Protein AF-A0A7S0Q2C8-F1 (afdb_monomer_lite)

Organism: NCBI:txid221442

Radius of gyration: 28.8 Å; chains: 1; bounding box: 81×56×85 Å

Foldseek 3Di:
DDPDDDPPPPDPDDPPVPPLFWDQCLVVLLVVLVVLQVVLVVLLVVLVVCLCVCVDDDPVQPPDLVSVVLNVLLNVLSVLLNVLSVVLNVLSVVSSVVSVVDDPLRTDSDSVRSCCPPPVQSVLSNVLSSLSSVLSSLLSVLSVLLVVCVVPNVVNVVSSVVSVVVSVVSQVVQQVPVPPQNGNVSSVVSNVVVVVVVLVVQPDPVRVVSVVVVVVVVVVVVVVVVVVVVSLQVQLVPPPPSDHDPVSVCVSCCCVPPVPPPVPVVVVVVVVVVVVVVVPPPVVVVVVVPPPDD

Secondary structure (DSSP, 8-state):
----------------------EE-HHHHHHHHHHHHHHHHHHHHHHHHHHTTTSS--HHHHT-HHHHHHHHHHHHHHHHHHHHHHHHHHHHHHHHHHHHH--GGGEESSHHHHHHHHSHHHHHHHHHHHHHHHHHHHHHHHHHHHHHTTTSHHHHHHHHHHHHHHHHHHHHHHHHH-TTTTSHHHHHHHHHHHHHHHHHHH-STT-HHHHHHHHHHHHHHHHHHHHHHHHHHHHH-SS-SS---HHHHHHHHHHHHH--SHHHHHHHHHHHHHHHHHS--THHHHSSSSSS--

Structure (mmCIF, N/CA/C/O backbone):
data_AF-A0A7S0Q2C8-F1
#
_entry.id   AF-A0A7S0Q2C8-F1
#
loop_
_atom_site.group_PDB
_atom_site.id
_atom_site.type_symbol
_atom_site.label_atom_id
_atom_site.label_alt_id
_atom_site.label_comp_id
_atom_site.label_asym_id
_atom_site.label_entity_id
_atom_site.label_seq_id
_atom_site.pdbx_PDB_ins_code
_atom_site.Cartn_x
_atom_site.Cartn_y
_atom_site.Cartn_z
_atom_site.occupancy
_atom_site.B_iso_or_equiv
_atom_site.auth_seq_id
_atom_site.auth_comp_id
_atom_site.auth_asym_id
_atom_site.auth_atom_id
_atom_site.pdbx_PDB_model_num
ATOM 1 N N . MET A 1 1 ? 8.766 -31.754 8.350 1.00 37.28 1 MET A N 1
ATOM 2 C CA . MET A 1 1 ? 8.300 -32.538 7.189 1.00 37.28 1 MET A CA 1
ATOM 3 C C . MET A 1 1 ? 8.542 -31.682 5.954 1.00 37.28 1 MET A C 1
ATOM 5 O O . MET A 1 1 ? 7.745 -30.809 5.644 1.00 37.28 1 MET A O 1
ATOM 9 N N . VAL A 1 2 ? 9.735 -31.809 5.371 1.00 33.72 2 VAL A N 1
ATOM 10 C CA . VAL A 1 2 ? 10.163 -31.056 4.185 1.00 33.72 2 VAL A CA 1
ATOM 11 C C . VAL A 1 2 ? 9.623 -31.822 2.987 1.00 33.72 2 VAL A C 1
ATOM 13 O O . VAL A 1 2 ? 10.071 -32.935 2.723 1.00 33.72 2 VAL A O 1
ATOM 16 N N . VAL A 1 3 ? 8.606 -31.282 2.321 1.00 40.28 3 VAL A N 1
ATOM 17 C CA . VAL A 1 3 ? 8.111 -31.855 1.067 1.00 40.28 3 VAL A CA 1
ATOM 18 C C . VAL A 1 3 ? 9.149 -31.523 0.002 1.00 40.28 3 VAL A C 1
ATOM 20 O O . VAL A 1 3 ? 9.198 -30.406 -0.507 1.00 40.28 3 VAL A O 1
ATOM 23 N N . ALA A 1 4 ? 10.037 -32.479 -0.265 1.00 36.91 4 ALA A N 1
ATOM 24 C CA . ALA A 1 4 ? 10.958 -32.422 -1.385 1.00 36.91 4 ALA A CA 1
ATOM 25 C C . ALA A 1 4 ? 10.131 -32.422 -2.678 1.00 36.91 4 ALA A C 1
ATOM 27 O O . ALA A 1 4 ? 9.490 -33.416 -3.017 1.00 36.91 4 ALA A O 1
ATOM 28 N N . LEU A 1 5 ? 10.104 -31.284 -3.370 1.00 38.06 5 LEU A N 1
ATOM 29 C CA . LEU A 1 5 ? 9.589 -31.220 -4.732 1.00 38.06 5 LEU A CA 1
ATOM 30 C C . LEU A 1 5 ? 10.507 -32.060 -5.634 1.00 38.06 5 LEU A C 1
ATOM 32 O O . LEU A 1 5 ? 11.730 -31.956 -5.509 1.00 38.06 5 LEU A O 1
ATOM 36 N N . PRO A 1 6 ? 9.948 -32.889 -6.531 1.00 48.25 6 PRO A N 1
ATOM 37 C CA . PRO A 1 6 ? 10.739 -33.705 -7.435 1.00 48.25 6 PRO A CA 1
ATOM 38 C C . PRO A 1 6 ? 11.578 -32.795 -8.332 1.00 48.25 6 PRO A C 1
ATOM 40 O O . PRO A 1 6 ? 11.058 -31.942 -9.053 1.00 48.25 6 PRO A O 1
ATOM 43 N N . THR A 1 7 ? 12.893 -32.986 -8.281 1.00 44.25 7 THR A N 1
ATOM 44 C CA . THR A 1 7 ? 13.847 -32.428 -9.235 1.00 44.25 7 THR A CA 1
ATOM 45 C C . THR A 1 7 ? 13.546 -33.022 -10.606 1.00 44.25 7 THR A C 1
ATOM 47 O O . THR A 1 7 ? 14.019 -34.104 -10.946 1.00 44.25 7 THR A O 1
ATOM 50 N N . LEU A 1 8 ? 12.720 -32.322 -11.383 1.00 42.56 8 LEU A N 1
ATOM 51 C CA . LEU A 1 8 ? 12.572 -32.539 -12.816 1.00 42.56 8 LEU A CA 1
ATOM 52 C C . LEU A 1 8 ? 13.933 -32.275 -13.467 1.00 42.56 8 LEU A C 1
ATOM 54 O O . LEU A 1 8 ? 14.287 -31.137 -13.772 1.00 42.56 8 LEU A O 1
ATOM 58 N N . SER A 1 9 ? 14.707 -33.341 -13.662 1.00 48.38 9 SER A N 1
ATOM 59 C CA . SER A 1 9 ? 15.868 -33.372 -14.546 1.00 48.38 9 SER A CA 1
ATOM 60 C C . SER A 1 9 ? 15.370 -33.266 -15.988 1.00 48.38 9 SER A C 1
ATOM 62 O O . SER A 1 9 ? 15.244 -34.260 -16.703 1.00 48.38 9 SER A O 1
ATOM 64 N N . PHE A 1 10 ? 14.996 -32.052 -16.383 1.00 50.03 10 PHE A N 1
ATOM 65 C CA . PHE A 1 10 ? 14.547 -31.738 -17.727 1.00 50.03 10 PHE A CA 1
ATOM 66 C C . PHE A 1 10 ? 15.763 -31.238 -18.534 1.00 50.03 10 PHE A C 1
ATOM 68 O O . PHE A 1 10 ? 16.181 -30.094 -18.398 1.00 50.03 10 PHE A O 1
ATOM 75 N N . TRP A 1 11 ? 16.275 -32.141 -19.378 1.00 47.56 11 TRP A N 1
ATOM 76 C CA . TRP A 1 11 ? 17.008 -31.902 -20.631 1.00 47.56 11 TRP A CA 1
ATOM 77 C C . TRP A 1 11 ? 18.517 -31.631 -20.567 1.00 47.56 11 TRP A C 1
ATOM 79 O O . TRP A 1 11 ? 18.990 -30.545 -20.245 1.00 47.56 11 TRP A O 1
ATOM 89 N N . GLY A 1 12 ? 19.271 -32.612 -21.076 1.00 53.31 12 GLY A N 1
ATOM 90 C CA . GLY A 1 12 ? 20.419 -32.310 -21.921 1.00 53.31 12 GLY A CA 1
ATOM 91 C C . GLY A 1 12 ? 19.909 -31.610 -23.180 1.00 53.31 12 GLY A C 1
ATOM 92 O O . GLY A 1 12 ? 19.271 -32.237 -24.020 1.00 53.31 12 GLY A O 1
ATOM 93 N N . ALA A 1 13 ? 20.134 -30.302 -23.265 1.00 51.75 13 ALA A N 1
ATOM 94 C CA . ALA A 1 13 ? 19.823 -29.491 -24.431 1.00 51.75 13 ALA A CA 1
ATOM 95 C C . ALA A 1 13 ? 21.131 -28.942 -25.000 1.00 51.75 13 ALA A C 1
ATOM 97 O O . ALA A 1 13 ? 21.790 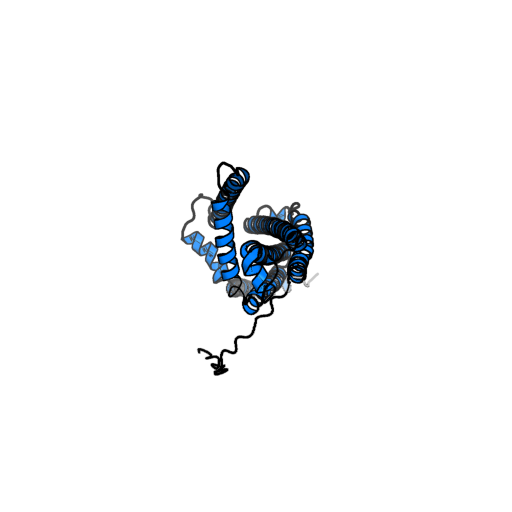-28.073 -24.425 1.00 51.75 13 ALA A O 1
ATOM 98 N N . GLU A 1 14 ? 21.494 -29.509 -26.139 1.00 49.97 14 GLU A N 1
ATOM 99 C CA . GLU A 1 14 ? 22.303 -28.895 -27.177 1.00 49.97 14 GLU A CA 1
ATOM 100 C C . GLU A 1 14 ? 21.928 -27.405 -27.291 1.00 49.97 14 GLU A C 1
ATOM 102 O O . GLU A 1 14 ? 20.773 -27.058 -27.544 1.00 49.97 14 GLU A O 1
ATOM 107 N N . ARG A 1 15 ? 22.882 -26.503 -27.021 1.00 49.44 15 ARG A N 1
ATOM 108 C CA . ARG A 1 15 ? 22.705 -25.054 -27.197 1.00 49.44 15 ARG A CA 1
ATOM 109 C C . ARG A 1 15 ? 22.665 -24.747 -28.693 1.00 49.44 15 ARG A C 1
ATOM 111 O O . ARG A 1 15 ? 23.619 -24.202 -29.240 1.00 49.44 15 ARG A O 1
ATOM 118 N N . ALA A 1 16 ? 21.568 -25.100 -29.356 1.00 55.62 16 ALA A N 1
ATOM 119 C CA . ALA A 1 16 ? 21.201 -24.445 -30.595 1.00 55.62 16 ALA A CA 1
ATOM 120 C C . ALA A 1 16 ? 21.105 -22.951 -30.269 1.00 55.62 16 ALA A C 1
ATOM 122 O O . ALA A 1 16 ? 20.390 -22.561 -29.343 1.00 55.62 16 ALA A O 1
ATOM 123 N N . ALA A 1 17 ? 21.884 -22.127 -30.966 1.00 56.31 17 ALA A N 1
ATOM 124 C CA . ALA A 1 17 ? 21.724 -20.686 -30.934 1.00 56.31 17 ALA A CA 1
ATOM 125 C C . ALA A 1 17 ? 20.330 -20.377 -31.495 1.00 56.31 17 ALA A C 1
ATOM 127 O O . ALA A 1 17 ? 20.149 -20.204 -32.694 1.00 56.31 17 ALA A O 1
ATOM 128 N N . THR A 1 18 ? 19.312 -20.415 -30.638 1.00 61.91 18 THR A N 1
ATOM 129 C CA . THR A 1 18 ? 17.992 -19.906 -30.972 1.00 61.91 18 THR A CA 1
ATOM 130 C C . THR A 1 18 ? 18.162 -18.409 -31.119 1.00 61.91 18 THR A C 1
ATOM 132 O O . THR A 1 18 ? 18.302 -17.710 -30.113 1.00 61.91 18 THR A O 1
ATOM 135 N N . ASP A 1 19 ? 18.197 -17.937 -32.362 1.00 66.81 19 ASP A N 1
ATOM 136 C CA . ASP A 1 19 ? 18.048 -16.525 -32.684 1.00 66.81 19 ASP A CA 1
ATOM 137 C C . ASP A 1 19 ? 16.776 -16.032 -31.991 1.00 66.81 19 ASP A C 1
ATOM 139 O O . ASP A 1 19 ? 15.651 -16.327 -32.401 1.00 66.81 19 ASP A O 1
ATOM 143 N N . PHE A 1 20 ? 16.949 -15.348 -30.860 1.00 81.06 20 PHE A N 1
ATOM 144 C CA . PHE A 1 20 ? 15.831 -14.789 -30.122 1.00 81.06 20 PHE A CA 1
ATOM 145 C C . PHE A 1 20 ? 15.244 -13.668 -30.975 1.00 81.06 20 PHE A C 1
ATOM 147 O O . PHE A 1 20 ? 15.805 -12.575 -31.051 1.00 81.06 20 PHE A O 1
ATOM 154 N N . VAL A 1 21 ? 14.116 -13.949 -31.630 1.00 87.75 21 VAL A N 1
ATOM 155 C CA . VAL A 1 21 ? 13.376 -12.958 -32.413 1.00 87.75 21 VAL A CA 1
ATOM 156 C C . VAL A 1 21 ? 12.922 -11.848 -31.468 1.00 87.75 21 VAL A C 1
ATOM 158 O O . VAL A 1 21 ? 12.058 -12.047 -30.611 1.00 87.75 21 VAL A O 1
ATOM 161 N N . LEU A 1 22 ? 13.545 -10.679 -31.598 1.00 93.38 22 LEU A N 1
ATOM 162 C CA . LEU A 1 22 ? 13.194 -9.501 -30.819 1.00 93.38 22 LEU A CA 1
ATOM 163 C C . LEU A 1 22 ? 11.924 -8.877 -31.402 1.00 93.38 22 LEU A C 1
ATOM 165 O O . LEU A 1 22 ? 11.938 -8.354 -32.516 1.00 93.38 22 LEU A O 1
ATOM 169 N N . ASN A 1 23 ? 10.843 -8.903 -30.626 1.00 95.19 23 ASN A N 1
ATOM 170 C CA . ASN A 1 23 ? 9.561 -8.312 -30.999 1.00 95.19 23 ASN A CA 1
ATOM 171 C C . ASN A 1 23 ? 9.366 -6.965 -30.296 1.00 95.19 23 ASN A C 1
ATOM 173 O O . ASN A 1 23 ? 9.898 -6.742 -29.205 1.00 95.19 23 ASN A O 1
ATOM 177 N N . ASP A 1 24 ? 8.594 -6.071 -30.913 1.00 94.94 24 ASP A N 1
ATOM 178 C CA . ASP A 1 24 ? 8.161 -4.826 -30.278 1.00 94.94 24 ASP A CA 1
ATOM 179 C C . ASP A 1 24 ? 7.021 -5.114 -29.289 1.00 94.94 24 ASP A C 1
ATOM 181 O O . ASP A 1 24 ? 5.958 -5.610 -29.666 1.00 94.94 24 ASP A O 1
ATOM 185 N N . PHE A 1 25 ? 7.257 -4.813 -28.010 1.00 96.38 25 PHE A N 1
ATOM 186 C CA . PHE A 1 25 ? 6.288 -5.006 -26.928 1.00 96.38 25 PHE A CA 1
ATOM 187 C C . PHE A 1 25 ? 5.724 -3.687 -26.373 1.00 96.38 25 PHE A C 1
ATOM 189 O O . PHE A 1 25 ? 5.087 -3.700 -25.316 1.00 96.38 25 PHE A O 1
ATOM 196 N N . SER A 1 26 ? 5.913 -2.559 -27.067 1.00 96.06 26 SER A N 1
ATOM 197 C CA . SER A 1 26 ? 5.417 -1.235 -26.651 1.00 96.06 26 SER A CA 1
ATOM 198 C C . SER A 1 26 ? 3.906 -1.222 -26.384 1.00 96.06 26 SER A C 1
ATOM 200 O O . SER A 1 26 ? 3.467 -0.796 -25.314 1.00 96.06 26 SER A O 1
ATOM 202 N N . VAL A 1 27 ? 3.108 -1.787 -27.297 1.00 96.62 27 VAL A N 1
ATOM 203 C CA . VAL A 1 27 ? 1.639 -1.873 -27.181 1.00 96.62 27 VAL A CA 1
ATOM 204 C C . VAL A 1 27 ? 1.211 -2.740 -25.993 1.00 96.62 27 VAL A C 1
ATOM 206 O O . VAL A 1 27 ? 0.307 -2.373 -25.236 1.00 96.62 27 VAL A O 1
ATOM 209 N N . ALA A 1 28 ? 1.876 -3.880 -25.789 1.00 97.06 28 ALA A N 1
ATOM 210 C CA . ALA A 1 28 ? 1.593 -4.769 -24.663 1.00 97.06 28 ALA A CA 1
ATOM 211 C C . ALA A 1 28 ? 1.937 -4.093 -23.324 1.00 97.06 28 ALA A C 1
ATOM 213 O O . ALA A 1 28 ? 1.138 -4.131 -22.388 1.00 97.06 28 ALA A O 1
ATOM 214 N N . GLY A 1 29 ? 3.080 -3.401 -23.256 1.00 97.00 29 GLY A N 1
ATOM 215 C CA . GLY A 1 29 ? 3.478 -2.608 -22.093 1.00 97.00 29 GLY A CA 1
ATOM 216 C C . GLY A 1 29 ? 2.483 -1.486 -21.788 1.00 97.00 29 GLY A C 1
ATOM 217 O O . GLY A 1 29 ? 2.053 -1.338 -20.645 1.00 97.00 29 GLY A O 1
ATOM 218 N N . ALA A 1 30 ? 2.039 -0.744 -22.806 1.00 97.12 30 ALA A N 1
ATOM 219 C CA . ALA A 1 30 ? 1.043 0.314 -22.639 1.00 97.12 30 ALA A CA 1
ATOM 220 C C . ALA A 1 30 ? -0.291 -0.252 -22.125 1.00 97.12 30 ALA A C 1
ATOM 222 O O . ALA A 1 30 ? -0.918 0.320 -21.231 1.00 97.12 30 ALA A O 1
ATOM 223 N N . THR A 1 31 ? -0.694 -1.419 -22.634 1.00 97.81 31 THR A N 1
ATOM 224 C CA . THR A 1 31 ? -1.881 -2.146 -22.160 1.00 97.81 31 THR A CA 1
ATOM 225 C C . THR A 1 31 ? -1.747 -2.542 -20.688 1.00 97.81 31 THR A C 1
ATOM 227 O O . THR A 1 31 ? -2.683 -2.336 -19.917 1.00 97.81 31 THR A O 1
ATOM 230 N N . PHE A 1 32 ? -0.580 -3.040 -20.263 1.00 97.44 32 PHE A N 1
ATOM 231 C CA . PHE A 1 32 ? -0.312 -3.360 -18.859 1.00 97.44 32 PHE A CA 1
ATOM 232 C C . PHE A 1 32 ? -0.518 -2.143 -17.940 1.00 97.44 32 PHE A C 1
ATOM 234 O O . PHE A 1 32 ? -1.262 -2.236 -16.963 1.00 97.44 32 PHE A O 1
ATOM 241 N N . PHE A 1 33 ? 0.073 -0.990 -18.267 1.00 97.88 33 PHE A N 1
ATOM 242 C CA . PHE A 1 33 ? -0.080 0.222 -17.453 1.00 97.88 33 PHE A CA 1
ATOM 243 C C . PHE A 1 33 ? -1.517 0.759 -17.460 1.00 97.88 33 PHE A C 1
ATOM 245 O O . PHE A 1 33 ? -2.018 1.179 -16.416 1.00 97.88 33 PHE A O 1
ATOM 252 N N . ASN A 1 34 ? -2.223 0.682 -18.592 1.00 97.38 34 ASN A N 1
ATOM 253 C CA . ASN A 1 34 ? -3.637 1.058 -18.672 1.00 97.38 34 ASN A CA 1
ATOM 254 C C . ASN A 1 34 ? -4.532 0.180 -17.787 1.00 97.38 34 ASN A C 1
ATOM 256 O O . ASN A 1 34 ? -5.416 0.706 -17.107 1.00 97.38 34 ASN A O 1
ATOM 260 N N . ASN A 1 35 ? -4.264 -1.128 -17.739 1.00 97.88 35 ASN A N 1
ATOM 261 C CA . ASN A 1 35 ? -5.007 -2.072 -16.903 1.00 97.88 35 ASN A CA 1
ATOM 262 C C . ASN A 1 35 ? -4.821 -1.818 -15.400 1.00 97.88 35 ASN A C 1
ATOM 264 O O . ASN A 1 35 ? -5.691 -2.186 -14.618 1.00 97.88 35 ASN A O 1
ATOM 268 N N . MET A 1 36 ? -3.727 -1.168 -14.996 1.00 97.50 36 MET A N 1
ATOM 269 C CA . MET A 1 36 ? -3.490 -0.753 -13.607 1.00 97.50 36 MET A CA 1
ATOM 270 C C . MET A 1 36 ? -4.085 0.630 -13.317 1.00 97.50 36 MET A C 1
ATOM 272 O O . MET A 1 36 ? -4.675 0.858 -12.265 1.00 97.50 36 MET A O 1
ATOM 276 N N . ARG A 1 37 ? -3.982 1.553 -14.279 1.00 97.81 37 ARG A N 1
ATOM 277 C CA . ARG A 1 37 ? -4.413 2.948 -14.137 1.00 97.81 37 ARG A CA 1
ATOM 278 C C . ARG A 1 37 ? -5.9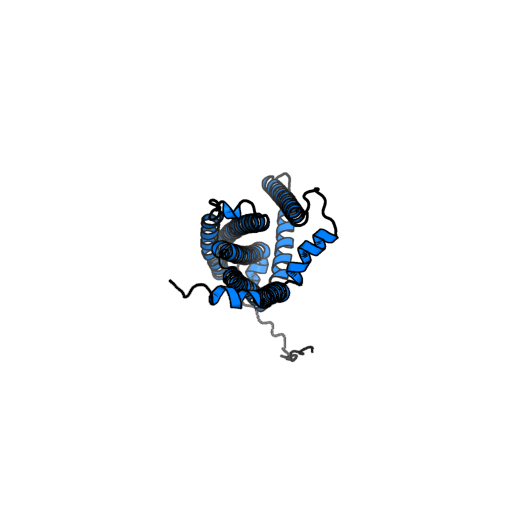14 3.100 -13.882 1.00 97.81 37 ARG A C 1
ATOM 280 O O . ARG A 1 37 ? -6.311 3.883 -13.024 1.00 97.81 37 ARG A O 1
ATOM 287 N N . THR A 1 38 ? -6.754 2.386 -14.630 1.00 97.56 38 THR A N 1
ATOM 288 C CA . THR A 1 38 ? -8.217 2.502 -14.510 1.00 97.56 38 THR A CA 1
ATOM 289 C C . THR A 1 38 ? -8.742 2.066 -13.135 1.00 97.56 38 THR A C 1
ATOM 291 O O . THR A 1 38 ? -9.439 2.861 -12.501 1.00 97.56 38 THR A O 1
ATOM 294 N N . PRO A 1 39 ? -8.424 0.860 -12.619 1.00 98.50 39 PRO A N 1
ATOM 295 C CA . PRO A 1 39 ? -8.866 0.472 -11.281 1.00 98.50 39 PRO A CA 1
ATOM 296 C C . PRO A 1 39 ? -8.239 1.338 -10.180 1.00 98.50 39 PRO A C 1
ATOM 298 O O . PRO A 1 39 ? -8.936 1.652 -9.217 1.00 98.50 39 PRO A O 1
ATOM 301 N N . ALA A 1 40 ? -6.992 1.798 -10.343 1.00 98.56 40 ALA A N 1
ATOM 302 C CA . ALA A 1 40 ? -6.372 2.756 -9.424 1.00 98.56 40 ALA A CA 1
ATOM 303 C C . ALA A 1 40 ? -7.193 4.052 -9.304 1.00 98.56 40 ALA A C 1
ATOM 305 O O . ALA A 1 40 ? -7.468 4.525 -8.203 1.00 98.56 40 ALA A O 1
ATOM 306 N N . ALA A 1 41 ? -7.672 4.598 -10.428 1.00 98.62 41 ALA A N 1
ATOM 307 C CA . ALA A 1 41 ? -8.511 5.799 -10.437 1.00 98.62 41 ALA A CA 1
ATOM 308 C C . ALA A 1 41 ? -9.846 5.598 -9.708 1.00 98.62 41 ALA A C 1
ATOM 310 O O . ALA A 1 41 ? -10.263 6.461 -8.930 1.00 98.62 41 ALA A O 1
ATOM 311 N N . LEU A 1 42 ? -10.497 4.449 -9.914 1.00 98.50 42 LEU A N 1
ATOM 312 C CA . LEU A 1 42 ? -11.732 4.101 -9.205 1.00 98.50 42 LEU A CA 1
ATOM 313 C C . LEU A 1 42 ? -11.493 3.976 -7.696 1.00 98.50 42 LEU A C 1
ATOM 315 O O . LEU A 1 42 ? -12.290 4.477 -6.899 1.00 98.50 42 LEU A O 1
ATOM 319 N N . LEU A 1 43 ? -10.381 3.351 -7.307 1.00 98.38 43 LEU A N 1
ATOM 320 C CA . LEU A 1 43 ? -10.019 3.167 -5.908 1.00 98.38 43 LEU A CA 1
ATOM 321 C C . LEU A 1 43 ? -9.657 4.496 -5.230 1.00 98.38 43 LEU A C 1
ATOM 323 O O . LEU A 1 43 ? -10.137 4.764 -4.130 1.00 98.38 43 LEU A O 1
ATOM 327 N N . ALA A 1 44 ? -8.898 5.368 -5.901 1.00 98.56 44 ALA A N 1
ATOM 328 C CA . ALA A 1 44 ? -8.584 6.713 -5.418 1.00 98.56 44 ALA A CA 1
ATOM 329 C C . ALA A 1 44 ? -9.858 7.543 -5.180 1.00 98.56 44 ALA A C 1
ATOM 331 O O . ALA A 1 44 ? -10.005 8.180 -4.133 1.00 98.56 44 ALA A O 1
ATOM 332 N N . ALA A 1 45 ? -10.805 7.499 -6.125 1.00 98.38 45 ALA A N 1
ATOM 333 C CA . ALA A 1 45 ? -12.085 8.196 -6.016 1.00 98.38 45 ALA A CA 1
ATOM 334 C C . ALA A 1 45 ? -12.946 7.659 -4.857 1.00 98.38 45 ALA A C 1
ATOM 336 O O . ALA A 1 45 ? -13.557 8.437 -4.118 1.00 98.38 45 ALA A O 1
ATOM 337 N N . ALA A 1 46 ? -12.973 6.338 -4.659 1.00 98.25 46 ALA A N 1
ATOM 338 C CA . ALA A 1 46 ? -13.658 5.727 -3.524 1.00 98.25 46 ALA A CA 1
ATOM 339 C C . ALA A 1 46 ? -13.008 6.127 -2.189 1.00 98.25 46 ALA A C 1
ATOM 341 O O . ALA A 1 46 ? -13.709 6.534 -1.261 1.00 98.25 46 ALA A O 1
ATOM 342 N N . ALA A 1 47 ? -11.676 6.084 -2.110 1.00 98.06 47 ALA A N 1
ATOM 343 C CA . ALA A 1 47 ? -10.923 6.409 -0.905 1.00 98.06 47 ALA A CA 1
ATOM 344 C C . ALA A 1 47 ? -11.137 7.861 -0.455 1.00 98.06 47 ALA A C 1
ATOM 346 O O . ALA A 1 47 ? -11.411 8.096 0.720 1.00 98.06 47 ALA A O 1
ATOM 347 N N . VAL A 1 48 ? -11.085 8.838 -1.373 1.00 97.06 48 VAL A N 1
ATOM 348 C CA . VAL A 1 48 ? -11.295 10.254 -1.013 1.00 97.06 48 VAL A CA 1
ATOM 349 C C . VAL A 1 48 ? -12.735 10.533 -0.575 1.00 97.06 48 VAL A C 1
ATOM 351 O O . VAL A 1 48 ? -12.951 11.270 0.389 1.00 97.06 48 VAL A O 1
ATOM 354 N N . LYS A 1 49 ? -13.724 9.896 -1.220 1.00 96.69 49 LYS A N 1
ATOM 355 C CA . LYS A 1 49 ? -15.138 9.993 -0.828 1.00 96.69 49 LYS A CA 1
ATOM 356 C C . LYS A 1 49 ? -15.356 9.455 0.586 1.00 96.69 49 LYS A C 1
ATOM 358 O O . LYS A 1 49 ? -16.086 10.054 1.375 1.00 96.69 49 LYS A O 1
ATOM 363 N N . ASP A 1 50 ? -14.724 8.331 0.904 1.00 96.25 50 ASP A N 1
ATOM 364 C CA . ASP A 1 50 ? -14.920 7.635 2.170 1.00 96.25 50 ASP A CA 1
ATOM 365 C C . ASP A 1 50 ? -14.011 8.139 3.304 1.00 96.25 50 ASP A C 1
ATOM 367 O O . ASP A 1 50 ? -14.341 7.927 4.476 1.00 96.25 50 ASP A O 1
ATOM 371 N N . ALA A 1 51 ? -12.917 8.850 3.008 1.00 94.94 51 ALA A N 1
ATOM 372 C CA . ALA A 1 51 ? -11.963 9.352 4.002 1.00 94.94 51 ALA A CA 1
ATOM 373 C C . ALA A 1 51 ? -12.640 10.149 5.132 1.00 94.94 51 ALA A C 1
ATOM 375 O O . ALA A 1 51 ? -12.270 10.025 6.300 1.00 94.94 51 ALA A O 1
ATOM 376 N N . PHE A 1 52 ? -13.691 10.907 4.806 1.00 90.38 52 PHE A N 1
ATOM 377 C CA . PHE A 1 52 ? -14.406 11.766 5.755 1.00 90.38 52 PHE A CA 1
ATOM 378 C C . PHE A 1 52 ? -15.748 11.198 6.235 1.00 90.38 52 PHE A C 1
ATOM 380 O O . PHE A 1 52 ? -16.495 11.891 6.933 1.00 90.38 52 PHE A O 1
ATOM 387 N N . ALA A 1 53 ? -16.041 9.925 5.943 1.00 89.38 53 ALA A N 1
ATOM 388 C CA . ALA A 1 53 ? -17.280 9.266 6.364 1.00 89.38 53 ALA A CA 1
ATOM 389 C C . ALA A 1 53 ? -17.456 9.227 7.898 1.00 89.38 53 ALA A C 1
ATOM 391 O O . ALA A 1 53 ? -18.577 9.154 8.393 1.00 89.38 53 ALA A O 1
ATOM 392 N N . PHE A 1 54 ? -16.360 9.321 8.661 1.00 84.81 54 PHE A N 1
ATOM 393 C CA . PHE A 1 54 ? -16.364 9.375 10.129 1.00 84.81 54 PHE A CA 1
ATOM 394 C C . PHE A 1 54 ? -16.190 10.783 10.706 1.00 84.81 54 PHE A C 1
ATOM 396 O O . PHE A 1 54 ? -15.707 10.941 11.828 1.00 84.81 54 PHE A O 1
ATOM 403 N N . SER A 1 55 ? -16.554 11.825 9.960 1.00 83.31 55 SER A N 1
ATOM 404 C CA . SER A 1 55 ? -16.591 13.199 10.479 1.00 83.31 55 SER A CA 1
ATOM 405 C C . SER A 1 55 ? -17.658 13.369 11.572 1.00 83.31 55 SER A C 1
ATOM 407 O O . SER A 1 55 ? -17.366 13.960 12.613 1.00 83.31 55 SER A O 1
ATOM 409 N N . MET A 1 56 ? -18.837 12.763 11.398 1.00 76.69 56 MET A N 1
ATOM 410 C CA . MET A 1 56 ? -19.940 12.793 12.365 1.00 76.69 56 MET A CA 1
ATOM 411 C C . MET A 1 56 ? -19.875 11.596 13.321 1.00 76.69 56 MET A C 1
ATOM 413 O O . MET A 1 56 ? -20.426 10.526 13.065 1.00 76.69 56 MET A O 1
ATOM 417 N N . VAL A 1 57 ? -19.154 11.765 14.430 1.00 76.31 57 VAL A N 1
ATOM 418 C CA . VAL A 1 57 ? -19.053 10.746 15.483 1.00 76.31 57 VAL A CA 1
ATOM 419 C C . VAL A 1 57 ? -20.184 10.939 16.482 1.00 76.31 57 VAL A C 1
ATOM 421 O O . VAL A 1 57 ? -20.334 12.018 17.048 1.00 76.31 57 VAL A O 1
ATOM 424 N N . ALA A 1 58 ? -20.946 9.876 16.730 1.00 83.19 58 ALA A N 1
ATOM 425 C CA . ALA A 1 58 ? -21.954 9.871 17.780 1.00 83.19 58 ALA A CA 1
ATOM 426 C C . ALA A 1 58 ? -21.307 10.082 19.167 1.00 83.19 58 ALA A C 1
ATOM 428 O O . ALA A 1 58 ? -20.208 9.586 19.444 1.00 83.19 58 ALA A O 1
ATOM 429 N N . GLU A 1 59 ? -21.973 10.849 20.033 1.00 82.88 59 GLU A N 1
ATOM 430 C CA . GLU A 1 59 ? -21.419 11.295 21.321 1.00 82.88 59 GLU A CA 1
ATOM 431 C C . GLU A 1 59 ? -20.999 10.129 22.232 1.00 82.88 59 GLU A C 1
ATOM 433 O O . GLU A 1 59 ? -19.993 10.226 22.937 1.00 82.88 59 GLU A O 1
ATOM 438 N N . ASP A 1 60 ? -21.679 8.981 22.119 1.00 81.31 60 ASP A N 1
ATOM 439 C CA . ASP A 1 60 ? -21.411 7.738 22.858 1.00 81.31 60 ASP A CA 1
ATOM 440 C C . ASP A 1 60 ? -20.004 7.158 22.617 1.00 81.31 60 ASP A C 1
ATOM 442 O O . ASP A 1 60 ? -19.482 6.380 23.427 1.00 81.31 60 ASP A O 1
ATOM 446 N N . VAL A 1 61 ? -19.373 7.527 21.500 1.00 81.12 61 VAL A N 1
ATOM 447 C CA . VAL A 1 61 ? -18.063 7.016 21.076 1.00 81.12 61 VAL A CA 1
ATOM 448 C C . VAL A 1 61 ? -16.933 8.010 21.356 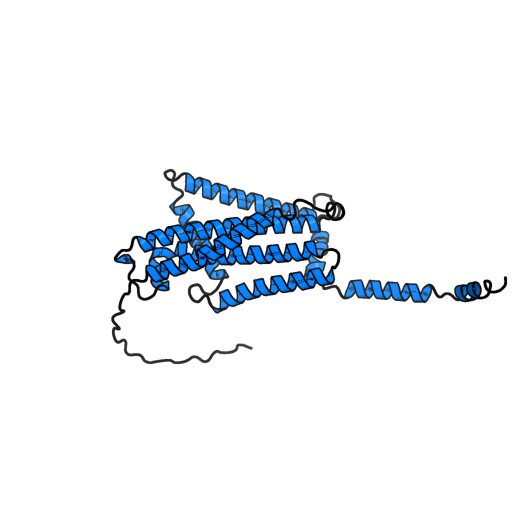1.00 81.12 61 VAL A C 1
ATOM 450 O O . VAL A 1 61 ? -15.772 7.608 21.470 1.00 81.12 61 VAL A O 1
ATOM 453 N N . ARG A 1 62 ? -17.248 9.300 21.529 1.00 82.00 62 ARG A N 1
ATOM 454 C CA . ARG A 1 62 ? -16.261 10.393 21.584 1.00 82.00 62 ARG A CA 1
ATOM 455 C C . ARG A 1 62 ? -15.251 10.249 22.733 1.00 82.00 62 ARG A C 1
ATOM 457 O O . ARG A 1 62 ? -14.089 10.627 22.576 1.00 82.00 62 ARG A O 1
ATOM 464 N N . GLY A 1 63 ? -15.671 9.665 23.858 1.00 80.75 63 GLY A N 1
ATOM 465 C CA . GLY A 1 63 ? -14.834 9.493 25.053 1.00 80.75 63 GLY A CA 1
ATOM 466 C C . GLY A 1 63 ? -13.928 8.256 25.055 1.00 80.75 63 GLY A C 1
ATOM 467 O O . GLY A 1 63 ? -12.969 8.195 25.820 1.00 80.75 63 GLY A O 1
ATOM 468 N N . LYS A 1 64 ? -14.183 7.256 24.205 1.00 85.25 64 LYS A N 1
ATOM 469 C CA . LYS A 1 64 ? -13.513 5.951 24.308 1.00 85.25 64 LYS A CA 1
ATOM 470 C C . LYS A 1 64 ? -12.224 5.913 23.475 1.00 85.25 64 LYS A C 1
ATOM 472 O O . LYS A 1 64 ? -12.268 6.016 22.250 1.00 85.25 64 LYS A O 1
ATOM 477 N N . ARG A 1 65 ? -11.077 5.700 24.134 1.00 82.06 65 ARG A N 1
ATOM 478 C CA . ARG A 1 65 ? -9.729 5.734 23.522 1.00 82.06 65 ARG A CA 1
ATOM 479 C C . ARG A 1 65 ? -9.581 4.826 22.296 1.00 82.06 65 ARG A C 1
ATOM 481 O O . ARG A 1 65 ? -9.225 5.313 21.228 1.00 82.06 65 ARG A O 1
ATOM 488 N N . GLY A 1 66 ? -9.970 3.552 22.399 1.00 81.31 66 GLY A N 1
ATOM 489 C CA . GLY A 1 66 ? -9.843 2.594 21.288 1.00 81.31 66 GLY A CA 1
ATOM 490 C C . GLY A 1 66 ? -10.596 3.001 20.014 1.00 81.31 66 GLY A C 1
ATOM 491 O O . GLY A 1 66 ? -10.164 2.699 18.905 1.00 81.31 66 GLY A O 1
ATOM 492 N N . TRP A 1 67 ? -11.683 3.764 20.144 1.00 86.69 67 TRP A N 1
ATOM 493 C CA . TRP A 1 67 ? -12.423 4.264 18.988 1.00 86.69 67 TRP A CA 1
ATOM 494 C C . TRP A 1 67 ? -11.752 5.458 18.311 1.00 86.69 67 TRP A C 1
ATOM 496 O O . TRP A 1 67 ? -11.875 5.608 17.096 1.00 86.69 67 TRP A O 1
ATOM 506 N N . LYS A 1 68 ? -11.007 6.277 19.066 1.00 86.69 68 LYS A N 1
ATOM 507 C CA . LYS A 1 68 ? -10.168 7.336 18.490 1.00 86.69 68 LYS A CA 1
ATOM 508 C C . LYS A 1 68 ? -9.073 6.725 17.619 1.00 86.69 68 LYS A C 1
ATOM 510 O O . LYS A 1 68 ? -8.901 7.157 16.486 1.00 86.69 68 LYS A O 1
ATOM 515 N N . VAL A 1 69 ? -8.407 5.679 18.113 1.00 87.00 69 VAL A N 1
ATOM 516 C CA . VAL A 1 69 ? -7.379 4.941 17.359 1.00 87.00 69 VAL A CA 1
ATOM 517 C C . VAL A 1 69 ? -7.938 4.389 16.063 1.00 87.00 69 VAL A C 1
ATOM 519 O O . VAL A 1 69 ? -7.379 4.629 14.999 1.00 87.00 69 VAL A O 1
ATOM 522 N N . LEU A 1 70 ? -9.070 3.691 16.148 1.00 90.06 70 LEU A N 1
ATOM 523 C CA . LEU A 1 70 ? -9.703 3.087 14.985 1.00 90.06 70 LEU A CA 1
ATOM 524 C C . LEU A 1 70 ? -10.101 4.144 13.945 1.00 90.06 70 LEU A C 1
ATOM 526 O O . LEU A 1 70 ? -9.896 3.934 12.753 1.00 90.06 70 LEU A O 1
ATOM 530 N N . ARG A 1 71 ? -10.613 5.299 14.390 1.00 90.56 71 ARG A N 1
ATOM 531 C CA . ARG A 1 71 ? -10.944 6.428 13.511 1.00 90.56 71 ARG A CA 1
ATOM 532 C C . ARG A 1 71 ? -9.705 6.994 12.820 1.00 90.56 71 ARG A C 1
ATOM 534 O O . ARG A 1 71 ? -9.732 7.173 11.608 1.00 90.56 71 ARG A O 1
ATOM 541 N N . TYR A 1 72 ? -8.639 7.283 13.565 1.00 90.44 72 TYR A N 1
ATOM 542 C CA . TYR A 1 72 ? -7.420 7.841 12.976 1.00 90.44 72 TYR A CA 1
ATOM 543 C C . TYR A 1 72 ? -6.720 6.841 12.056 1.00 90.44 72 TYR A C 1
ATOM 545 O O . TYR A 1 72 ? -6.310 7.224 10.967 1.00 90.44 72 TYR A O 1
ATOM 553 N N . GLY A 1 73 ? -6.668 5.562 12.436 1.00 92.12 73 GLY A N 1
ATOM 554 C CA . GLY A 1 73 ? -6.148 4.492 11.586 1.00 92.12 73 GLY A CA 1
ATOM 555 C C . GLY A 1 73 ? -6.939 4.350 10.286 1.00 92.12 73 GLY A C 1
ATOM 556 O O . GLY A 1 73 ? -6.344 4.256 9.219 1.00 92.12 73 GLY A O 1
ATOM 557 N N . TYR A 1 74 ? -8.271 4.425 10.350 1.00 95.25 74 TYR A N 1
ATOM 558 C CA . TYR A 1 74 ? -9.126 4.441 9.162 1.00 95.25 74 TYR A CA 1
ATOM 559 C C . TYR A 1 74 ? -8.811 5.615 8.226 1.00 95.25 74 TYR A C 1
ATOM 561 O O . TYR A 1 74 ? -8.580 5.404 7.038 1.00 95.25 74 TYR A O 1
ATOM 569 N N . VAL A 1 75 ? -8.788 6.845 8.757 1.00 94.62 75 VAL A N 1
ATOM 570 C CA . VAL A 1 75 ? -8.528 8.054 7.955 1.00 94.62 75 VAL A CA 1
ATOM 571 C C . VAL A 1 75 ? -7.131 7.993 7.339 1.00 94.62 75 VAL A C 1
ATOM 573 O O . VAL A 1 75 ? -6.978 8.275 6.154 1.00 94.62 75 VAL A O 1
ATOM 576 N N . LEU A 1 76 ? -6.131 7.570 8.117 1.00 94.00 76 LEU A N 1
ATOM 577 C CA . LEU A 1 76 ? -4.763 7.392 7.642 1.00 94.00 76 LEU A CA 1
ATOM 578 C C . LEU A 1 76 ? -4.705 6.393 6.481 1.00 94.00 76 LEU A C 1
ATOM 580 O O . LEU A 1 76 ? -4.156 6.725 5.438 1.00 94.00 76 LEU A O 1
ATOM 584 N N . LEU A 1 77 ? -5.309 5.209 6.624 1.00 96.12 77 LEU A N 1
ATOM 585 C CA . LEU A 1 77 ? -5.323 4.196 5.564 1.00 96.12 77 LEU A CA 1
ATOM 586 C C . LEU A 1 77 ? -6.047 4.683 4.299 1.00 96.12 77 LEU A C 1
ATOM 588 O O . LEU A 1 77 ? -5.582 4.403 3.194 1.00 96.12 77 LEU A O 1
ATOM 592 N N . MET A 1 78 ? -7.137 5.448 4.435 1.00 97.69 78 MET A N 1
ATOM 593 C CA . MET A 1 78 ? -7.837 6.049 3.290 1.00 97.69 78 MET A CA 1
ATOM 594 C C . MET A 1 78 ? -6.983 7.104 2.574 1.00 97.69 78 MET A C 1
ATOM 596 O O . MET A 1 78 ? -6.900 7.092 1.347 1.00 97.69 78 MET A O 1
ATOM 600 N N . ILE A 1 79 ? -6.295 7.978 3.317 1.00 96.44 79 ILE A N 1
ATOM 601 C CA . ILE A 1 79 ? -5.376 8.970 2.734 1.00 96.44 79 ILE A CA 1
ATOM 602 C C . ILE A 1 79 ? -4.181 8.271 2.072 1.00 96.44 79 ILE A C 1
ATOM 604 O O . ILE A 1 79 ? -3.821 8.614 0.949 1.00 96.44 79 ILE A O 1
ATOM 608 N N . CYS A 1 80 ? -3.596 7.258 2.719 1.00 96.62 80 CYS A N 1
ATOM 609 C CA . CYS A 1 80 ? -2.518 6.457 2.140 1.00 96.62 80 CYS A CA 1
ATOM 610 C C . CYS A 1 80 ? -2.957 5.777 0.840 1.00 96.62 80 CYS A C 1
ATOM 612 O O . CYS A 1 80 ? -2.224 5.841 -0.142 1.00 96.62 80 CYS A O 1
ATOM 614 N N . THR A 1 81 ? -4.157 5.186 0.816 1.00 98.12 81 THR A N 1
ATOM 615 C CA . THR A 1 81 ? -4.751 4.613 -0.402 1.00 98.12 81 THR A CA 1
ATOM 616 C C . THR A 1 81 ? -4.804 5.664 -1.504 1.00 98.12 81 THR A C 1
ATOM 618 O O . THR A 1 81 ? -4.249 5.455 -2.576 1.00 98.12 81 THR A O 1
ATOM 621 N N . PHE A 1 82 ? -5.406 6.826 -1.232 1.00 98.31 82 PHE A N 1
ATOM 622 C CA . PHE A 1 82 ? -5.512 7.903 -2.214 1.00 98.31 82 PHE A CA 1
ATOM 623 C C . PHE A 1 82 ? -4.141 8.324 -2.769 1.00 98.31 82 PHE A C 1
ATOM 625 O O . PHE A 1 82 ? -3.964 8.383 -3.983 1.00 98.31 82 PHE A O 1
ATOM 632 N N . CYS A 1 83 ? -3.149 8.557 -1.904 1.00 97.81 83 CYS A N 1
ATOM 633 C CA . CYS A 1 83 ? -1.810 8.973 -2.326 1.00 97.81 83 CYS A CA 1
ATOM 634 C C . CYS A 1 83 ? -1.090 7.910 -3.176 1.00 97.81 83 CYS A C 1
ATOM 636 O O . CYS A 1 83 ? -0.442 8.253 -4.171 1.00 97.81 83 CYS A O 1
ATOM 638 N N . LEU A 1 84 ? -1.194 6.632 -2.797 1.00 98.06 84 LEU A N 1
ATOM 639 C CA . LEU A 1 84 ? -0.585 5.522 -3.534 1.00 98.06 84 LEU A CA 1
ATOM 640 C C . LEU A 1 84 ? -1.233 5.349 -4.910 1.00 98.06 84 LEU A C 1
ATOM 642 O O . LEU A 1 84 ? -0.520 5.241 -5.907 1.00 98.06 84 LEU A O 1
ATOM 646 N N . GLU A 1 85 ? -2.562 5.406 -4.987 1.00 98.56 85 GLU A N 1
ATOM 647 C CA . GLU A 1 85 ? -3.280 5.236 -6.251 1.00 98.56 85 GLU A CA 1
ATOM 648 C C . GLU A 1 85 ? -3.098 6.428 -7.200 1.00 98.56 85 GLU A C 1
ATOM 650 O O . GLU A 1 85 ? -2.900 6.234 -8.397 1.00 98.56 85 GLU A O 1
ATOM 655 N N . ILE A 1 86 ? -3.061 7.666 -6.691 1.00 98.50 86 ILE A N 1
ATOM 656 C CA . ILE A 1 86 ? -2.725 8.844 -7.512 1.00 98.50 86 ILE A CA 1
ATOM 657 C C . ILE A 1 86 ? -1.302 8.739 -8.070 1.00 98.50 86 ILE A C 1
ATOM 659 O O . ILE A 1 86 ? -1.080 9.027 -9.249 1.00 98.50 86 ILE A O 1
ATOM 663 N N . SER A 1 87 ? -0.347 8.277 -7.258 1.00 98.06 87 SER A N 1
ATOM 664 C CA . SER A 1 87 ? 1.028 8.041 -7.715 1.00 98.06 87 SER A CA 1
ATOM 665 C C . SER A 1 87 ? 1.078 6.961 -8.801 1.00 98.06 87 SER A C 1
ATOM 667 O O . SER A 1 87 ? 1.714 7.162 -9.837 1.00 98.06 87 SER A O 1
ATOM 669 N N . CYS A 1 88 ? 0.337 5.866 -8.615 1.00 98.56 88 CYS A N 1
ATOM 670 C CA . CYS A 1 88 ? 0.199 4.786 -9.588 1.00 98.56 88 CYS A CA 1
ATOM 671 C C . CYS A 1 88 ? -0.345 5.305 -10.932 1.00 98.56 88 CYS A C 1
ATOM 673 O O . CYS A 1 88 ? 0.261 5.064 -11.978 1.00 98.56 88 CYS A O 1
ATOM 675 N N . ILE A 1 89 ? -1.433 6.087 -10.910 1.00 98.56 89 ILE A N 1
ATOM 676 C CA . ILE A 1 89 ? -2.046 6.696 -12.105 1.00 98.56 89 ILE A CA 1
ATOM 677 C C . ILE A 1 89 ? -1.056 7.606 -12.831 1.00 98.56 89 ILE A C 1
ATOM 679 O O . ILE A 1 89 ? -0.953 7.549 -14.061 1.00 98.56 89 ILE A O 1
ATOM 683 N N . PHE A 1 90 ? -0.334 8.444 -12.083 1.00 98.50 90 PHE A N 1
ATOM 684 C CA . PHE A 1 90 ? 0.632 9.380 -12.646 1.00 98.50 90 PHE A CA 1
ATOM 685 C C . PHE A 1 90 ? 1.790 8.646 -13.328 1.00 98.50 90 PHE A C 1
ATOM 687 O O . PHE A 1 90 ? 2.083 8.915 -14.495 1.00 98.50 90 PHE A O 1
ATOM 694 N N . ILE A 1 91 ? 2.415 7.682 -12.646 1.00 98.31 91 ILE A N 1
ATOM 695 C CA . ILE A 1 91 ? 3.533 6.906 -13.200 1.00 98.31 91 ILE A CA 1
ATOM 696 C C . ILE A 1 91 ? 3.067 6.101 -14.420 1.00 98.31 91 ILE A C 1
ATOM 698 O O . ILE A 1 91 ? 3.678 6.195 -15.484 1.00 98.31 91 ILE A O 1
ATOM 702 N N . ALA A 1 92 ? 1.943 5.384 -14.312 1.00 98.38 92 ALA A N 1
ATOM 703 C CA . ALA A 1 92 ? 1.387 4.594 -15.410 1.00 98.38 92 ALA A CA 1
ATOM 704 C C . ALA A 1 92 ? 1.069 5.449 -16.649 1.00 98.38 92 ALA A C 1
ATOM 706 O O . ALA A 1 92 ? 1.311 5.022 -17.778 1.00 98.38 92 ALA A O 1
ATOM 707 N N . THR A 1 93 ? 0.560 6.671 -16.452 1.00 98.31 93 THR A N 1
ATOM 708 C CA . THR A 1 93 ? 0.266 7.597 -17.557 1.00 98.31 93 THR A CA 1
ATOM 709 C C . THR A 1 93 ? 1.542 8.077 -18.243 1.00 98.31 93 THR A C 1
ATOM 711 O O . THR A 1 93 ? 1.607 8.055 -19.470 1.00 98.31 93 THR A O 1
ATOM 714 N N . ASN A 1 94 ? 2.568 8.462 -17.476 1.00 98.00 94 ASN A N 1
ATOM 715 C CA . ASN A 1 94 ? 3.840 8.912 -18.044 1.00 98.00 94 ASN A CA 1
ATOM 716 C C . ASN A 1 94 ? 4.520 7.809 -18.865 1.00 98.00 94 ASN A C 1
ATOM 718 O O . ASN A 1 94 ? 4.940 8.065 -19.992 1.00 98.00 94 ASN A O 1
ATOM 722 N N . VAL A 1 95 ? 4.564 6.571 -18.358 1.00 97.62 95 VAL A N 1
ATOM 723 C CA . VAL A 1 95 ? 5.133 5.448 -19.123 1.00 97.62 95 VAL A CA 1
ATOM 724 C C . VAL A 1 95 ? 4.298 5.130 -20.357 1.00 97.62 95 VAL A C 1
ATOM 726 O O . VAL A 1 95 ? 4.858 4.854 -21.413 1.00 97.62 95 VAL A O 1
ATOM 729 N N . GLY A 1 96 ? 2.968 5.217 -20.269 1.00 96.88 96 GLY A N 1
ATOM 730 C CA . GLY A 1 96 ? 2.092 5.041 -21.429 1.00 96.88 96 GLY A CA 1
ATOM 731 C C . GLY A 1 96 ? 2.431 6.002 -22.575 1.00 96.88 96 GLY A C 1
ATOM 732 O O . GLY A 1 96 ? 2.481 5.580 -23.731 1.00 96.88 96 GLY A O 1
ATOM 733 N N . VAL A 1 97 ? 2.735 7.267 -22.261 1.00 96.94 97 VAL A N 1
ATOM 734 C CA . VAL A 1 97 ? 3.193 8.255 -23.254 1.00 96.94 97 VAL A CA 1
ATOM 735 C C . VAL A 1 97 ? 4.566 7.878 -23.814 1.00 96.94 97 VAL A C 1
ATOM 737 O O . VAL A 1 97 ? 4.734 7.876 -25.030 1.00 96.94 97 VAL A O 1
ATOM 740 N N . GLN A 1 98 ? 5.523 7.501 -22.960 1.00 96.31 98 GLN A N 1
ATOM 741 C CA . GLN A 1 98 ? 6.872 7.109 -23.397 1.00 96.31 98 GLN A CA 1
ATOM 742 C C . GLN A 1 98 ? 6.858 5.866 -24.301 1.00 96.31 98 GLN A C 1
ATOM 744 O O . GLN A 1 98 ? 7.538 5.834 -25.323 1.00 96.31 98 GLN A O 1
ATOM 749 N N . LEU A 1 99 ? 6.034 4.864 -23.982 1.00 96.06 99 LEU A N 1
ATOM 750 C CA . LEU A 1 99 ? 5.854 3.676 -24.819 1.00 96.06 99 LEU A CA 1
ATOM 751 C C . LEU A 1 99 ? 5.193 4.013 -26.160 1.00 96.06 99 LEU A C 1
ATOM 753 O O . LEU A 1 99 ? 5.532 3.405 -27.170 1.00 96.06 99 LEU A O 1
ATOM 757 N N . SER A 1 100 ? 4.291 5.001 -26.185 1.00 94.75 100 SER A N 1
ATOM 758 C CA . SER A 1 100 ? 3.625 5.454 -27.416 1.00 94.75 100 SER A CA 1
ATOM 759 C C . SER A 1 100 ? 4.551 6.243 -28.343 1.00 94.75 100 SER A C 1
ATOM 761 O O . SER A 1 100 ? 4.325 6.269 -29.548 1.00 94.75 100 SER A O 1
ATOM 763 N N . GLN A 1 101 ? 5.592 6.883 -27.800 1.00 93.12 101 GLN A N 1
ATOM 764 C CA . GLN A 1 101 ? 6.605 7.583 -28.598 1.00 93.12 101 GLN A CA 1
ATOM 765 C C . GLN A 1 101 ? 7.496 6.615 -29.392 1.00 93.12 101 GLN A C 1
ATOM 767 O O . GLN A 1 101 ? 8.072 7.019 -30.399 1.00 93.12 101 GLN A O 1
ATOM 772 N N . GLY A 1 102 ? 7.546 5.338 -28.995 1.00 82.31 102 GLY A N 1
ATOM 773 C CA . GLY A 1 102 ? 8.196 4.269 -29.750 1.00 82.31 102 GLY A CA 1
ATOM 774 C C . GLY A 1 102 ? 9.711 4.439 -29.927 1.00 82.31 102 GLY A C 1
ATOM 775 O O . GLY A 1 102 ? 10.335 5.377 -29.434 1.00 82.31 102 GLY A O 1
ATOM 776 N N . GLY A 1 103 ? 10.327 3.473 -30.610 1.00 85.44 103 GLY A N 1
ATOM 777 C CA . GLY A 1 103 ? 11.746 3.489 -30.975 1.00 85.44 103 GLY A CA 1
ATOM 778 C C . GLY A 1 103 ? 12.390 2.104 -30.927 1.00 85.44 103 GLY A C 1
ATOM 779 O O . GLY A 1 103 ? 11.832 1.163 -30.362 1.00 85.44 103 GLY A O 1
ATOM 780 N N . ASP A 1 104 ? 13.604 1.976 -31.468 1.00 86.75 104 ASP A N 1
ATOM 781 C CA . ASP A 1 104 ? 14.321 0.689 -31.550 1.00 86.75 104 ASP A CA 1
ATOM 782 C C . ASP A 1 104 ? 14.571 0.034 -30.178 1.00 86.75 104 ASP A C 1
ATOM 784 O O . ASP A 1 104 ? 14.708 -1.187 -30.073 1.00 86.75 104 ASP A O 1
ATOM 788 N N . ARG A 1 105 ? 14.553 0.829 -29.098 1.00 90.19 105 ARG A N 1
ATOM 789 C CA . ARG A 1 105 ? 14.695 0.361 -27.707 1.00 90.19 105 ARG A CA 1
ATOM 790 C C . ARG A 1 105 ? 13.518 -0.491 -27.213 1.00 90.19 105 ARG A C 1
ATOM 792 O O . ARG A 1 105 ? 13.664 -1.177 -26.203 1.00 90.19 105 ARG A O 1
ATOM 799 N N . MET A 1 106 ? 12.387 -0.500 -27.926 1.00 92.94 106 MET A N 1
ATOM 800 C CA . MET A 1 106 ? 11.171 -1.235 -27.540 1.00 92.94 106 MET A CA 1
ATOM 801 C C . MET A 1 106 ? 11.189 -2.720 -27.927 1.00 92.94 106 MET A C 1
ATOM 803 O O . MET A 1 106 ? 10.276 -3.473 -27.578 1.00 92.94 106 MET A O 1
ATOM 807 N N . ARG A 1 107 ? 12.245 -3.171 -28.615 1.00 93.62 107 ARG A N 1
ATOM 808 C CA . ARG A 1 107 ? 12.418 -4.572 -29.001 1.00 93.62 107 ARG A CA 1
ATOM 809 C C . ARG A 1 107 ? 12.995 -5.406 -27.851 1.00 93.62 107 ARG A C 1
ATOM 811 O O . ARG A 1 107 ? 14.054 -5.084 -27.296 1.00 93.62 107 ARG A O 1
ATOM 818 N N . ALA A 1 108 ? 12.308 -6.490 -27.492 1.00 95.38 108 ALA A N 1
ATOM 819 C CA . ALA A 1 108 ? 12.704 -7.408 -26.422 1.00 95.38 108 ALA A CA 1
ATOM 820 C C . ALA A 1 108 ? 12.238 -8.849 -26.702 1.00 95.38 108 ALA A C 1
ATOM 822 O O . ALA A 1 108 ? 11.530 -9.108 -27.669 1.00 95.38 108 ALA A O 1
ATOM 823 N N . ILE A 1 109 ? 12.634 -9.794 -25.841 1.00 95.44 109 ILE A N 1
ATOM 824 C CA . ILE A 1 109 ? 12.209 -11.208 -25.908 1.00 95.44 109 ILE A CA 1
ATOM 825 C C . ILE A 1 109 ? 10.791 -11.383 -25.334 1.00 95.44 109 ILE A C 1
ATOM 827 O O . ILE A 1 109 ? 10.036 -12.259 -25.742 1.00 95.44 109 ILE A O 1
ATOM 831 N N . SER A 1 110 ? 10.415 -10.539 -24.372 1.00 95.31 110 SER A N 1
ATOM 832 C CA . SER A 1 110 ? 9.076 -10.497 -23.784 1.00 95.31 110 SER A CA 1
ATOM 833 C C . SER A 1 110 ? 8.761 -9.098 -23.259 1.00 95.31 110 SER A C 1
ATOM 835 O O . SER A 1 110 ? 9.671 -8.311 -22.986 1.00 95.31 110 SER A O 1
ATOM 837 N N . MET A 1 111 ? 7.476 -8.813 -23.036 1.00 96.31 111 MET A N 1
ATOM 838 C CA . MET A 1 111 ? 7.033 -7.572 -22.392 1.00 96.31 111 MET A CA 1
ATOM 839 C C . MET A 1 111 ? 7.675 -7.385 -21.010 1.00 96.31 111 MET A C 1
ATOM 841 O O . MET A 1 111 ? 8.131 -6.294 -20.692 1.00 96.31 111 MET A O 1
ATOM 845 N N . VAL A 1 112 ? 7.749 -8.440 -20.190 1.00 95.94 112 VAL A N 1
ATOM 846 C CA . VAL A 1 112 ? 8.367 -8.343 -18.857 1.00 95.94 112 VAL A CA 1
ATOM 847 C C . VAL A 1 112 ? 9.847 -7.994 -18.983 1.00 95.94 112 VAL A C 1
ATOM 849 O O . VAL A 1 112 ? 10.300 -7.107 -18.272 1.00 95.94 112 VAL A O 1
ATOM 852 N N . ALA A 1 113 ? 10.570 -8.615 -19.922 1.00 95.62 113 ALA A N 1
ATOM 853 C CA . ALA A 1 113 ? 11.977 -8.301 -20.165 1.00 95.62 113 ALA A CA 1
ATOM 854 C C . ALA A 1 113 ? 12.180 -6.835 -20.586 1.00 95.62 113 ALA A C 1
ATOM 856 O O . ALA A 1 113 ? 13.084 -6.182 -20.067 1.00 95.62 113 ALA A O 1
ATOM 857 N N . LEU A 1 114 ? 11.317 -6.307 -21.467 1.00 96.31 114 LEU A N 1
ATOM 858 C CA . LEU A 1 114 ? 11.323 -4.890 -21.848 1.00 96.31 114 LEU A CA 1
ATOM 859 C C . LEU A 1 114 ? 11.134 -3.986 -20.623 1.00 96.31 114 LEU A C 1
ATOM 861 O O . LEU A 1 114 ? 11.949 -3.098 -20.378 1.00 96.31 114 LEU A O 1
ATOM 865 N N . LEU A 1 115 ? 10.087 -4.241 -19.831 1.00 96.75 115 LEU A N 1
ATOM 866 C CA . LEU A 1 115 ? 9.750 -3.423 -18.665 1.00 96.75 115 LEU A CA 1
ATOM 867 C C . LEU A 1 115 ? 10.838 -3.479 -17.591 1.00 96.75 115 LEU A C 1
ATOM 869 O O . LEU A 1 115 ? 11.175 -2.453 -17.023 1.00 96.75 115 LEU A O 1
ATOM 873 N N . THR A 1 116 ? 11.446 -4.639 -17.341 1.00 96.25 116 THR A N 1
ATOM 874 C CA . THR A 1 116 ? 12.549 -4.742 -16.374 1.00 96.25 116 THR A CA 1
ATOM 875 C C . THR A 1 116 ? 13.850 -4.107 -16.860 1.00 96.25 116 THR A C 1
ATOM 877 O O . THR A 1 116 ? 14.684 -3.764 -16.029 1.00 96.25 116 THR A O 1
ATOM 880 N N . ARG A 1 117 ? 14.052 -3.980 -18.181 1.00 95.88 117 ARG A N 1
ATOM 881 C CA . ARG A 1 117 ? 15.271 -3.400 -18.764 1.00 95.88 117 ARG A CA 1
ATOM 882 C C . ARG A 1 117 ? 15.200 -1.878 -18.831 1.00 95.88 117 ARG A C 1
ATOM 884 O O . ARG A 1 117 ? 16.135 -1.218 -18.398 1.00 95.88 117 ARG A O 1
ATOM 891 N N . GLU A 1 118 ? 14.109 -1.344 -19.374 1.00 96.62 118 GLU A N 1
ATOM 892 C CA . GLU A 1 118 ? 13.983 0.089 -19.685 1.00 96.62 118 GLU A CA 1
ATOM 893 C C . GLU A 1 118 ? 13.135 0.858 -18.658 1.00 96.62 118 GLU A C 1
ATOM 895 O O . GLU A 1 118 ? 13.369 2.041 -18.445 1.00 96.62 118 GLU A O 1
ATOM 900 N N . PHE A 1 119 ? 12.174 0.197 -18.001 1.00 97.12 119 PHE A N 1
ATOM 901 C CA . PHE A 1 119 ? 11.149 0.831 -17.154 1.00 97.12 119 PHE A CA 1
ATOM 902 C C . PHE A 1 119 ? 11.056 0.175 -15.773 1.00 97.12 119 PHE A C 1
ATOM 904 O O . PHE A 1 119 ? 9.965 -0.052 -15.239 1.00 97.12 119 PHE A O 1
ATOM 911 N N . GLU A 1 120 ? 12.198 -0.242 -15.216 1.00 97.44 120 GLU A N 1
ATOM 912 C CA . GLU A 1 120 ? 12.195 -1.103 -14.033 1.00 97.44 120 GLU A CA 1
ATOM 913 C C . GLU A 1 120 ? 11.541 -0.409 -12.833 1.00 97.44 120 GLU A C 1
ATOM 915 O O . GLU A 1 120 ? 10.736 -1.014 -12.121 1.00 97.44 120 GLU A O 1
ATOM 920 N N . TYR A 1 121 ? 11.878 0.866 -12.615 1.00 98.06 121 TYR A N 1
ATOM 921 C CA . TYR A 1 121 ? 11.330 1.643 -11.510 1.00 98.06 121 TYR A CA 1
ATOM 922 C C . TYR A 1 121 ? 9.818 1.781 -11.640 1.00 98.06 121 TYR A C 1
ATOM 924 O O . TYR A 1 121 ? 9.099 1.500 -10.685 1.00 98.06 121 TYR A O 1
ATOM 932 N N . GLU A 1 122 ? 9.327 2.158 -12.813 1.00 98.25 122 GLU A N 1
ATOM 933 C CA . GLU A 1 122 ? 7.916 2.411 -13.051 1.00 98.25 122 GLU A CA 1
ATOM 934 C C . GLU A 1 122 ? 7.098 1.123 -13.011 1.00 98.25 122 GLU A C 1
ATOM 936 O O . GLU A 1 122 ? 6.013 1.097 -12.428 1.00 98.25 122 GLU A O 1
ATOM 941 N N . TYR A 1 123 ? 7.643 0.032 -13.555 1.00 97.81 123 TYR A N 1
ATOM 942 C CA . TYR A 1 123 ? 7.046 -1.295 -13.466 1.00 97.81 123 TYR A CA 1
ATOM 943 C C . TYR A 1 123 ? 6.879 -1.744 -12.011 1.00 97.81 123 TYR A C 1
ATOM 945 O O . TYR A 1 123 ? 5.796 -2.175 -11.604 1.00 97.81 123 TYR A O 1
ATOM 953 N N . VAL A 1 124 ? 7.940 -1.617 -11.210 1.00 97.75 124 VAL A N 1
ATOM 954 C CA . VAL A 1 124 ? 7.921 -1.974 -9.787 1.00 97.75 124 VAL A CA 1
ATOM 955 C C . VAL A 1 124 ? 7.006 -1.035 -9.001 1.00 97.75 124 VAL A C 1
ATOM 957 O O . VAL A 1 124 ? 6.210 -1.509 -8.192 1.00 97.75 124 VAL A O 1
ATOM 960 N N . ALA A 1 125 ? 7.073 0.274 -9.254 1.00 98.12 125 ALA A N 1
ATOM 961 C CA . ALA A 1 125 ? 6.295 1.288 -8.552 1.00 98.12 125 ALA A CA 1
ATOM 962 C C . ALA A 1 125 ? 4.796 1.143 -8.789 1.00 98.12 125 ALA A C 1
ATOM 964 O O . ALA A 1 125 ? 4.055 1.082 -7.815 1.00 98.12 125 ALA A O 1
ATOM 965 N N . VAL A 1 126 ? 4.346 1.004 -10.039 1.00 98.31 126 VAL A N 1
ATOM 966 C CA . VAL A 1 126 ? 2.917 0.833 -10.355 1.00 98.31 126 VAL A CA 1
ATOM 967 C C . VAL A 1 126 ? 2.361 -0.436 -9.709 1.00 98.31 126 VAL A C 1
ATOM 969 O O . VAL A 1 126 ? 1.293 -0.401 -9.104 1.00 98.31 126 VAL A O 1
ATOM 972 N N . ARG A 1 127 ? 3.098 -1.556 -9.765 1.00 97.00 127 ARG A N 1
ATOM 973 C CA . ARG A 1 127 ? 2.668 -2.807 -9.117 1.00 97.00 127 ARG A CA 1
ATOM 974 C C . ARG A 1 127 ? 2.615 -2.680 -7.600 1.00 97.00 127 ARG A C 1
ATOM 976 O O . ARG A 1 127 ? 1.623 -3.076 -6.996 1.00 97.00 127 ARG A O 1
ATOM 983 N N . PHE A 1 128 ? 3.677 -2.155 -6.994 1.00 97.81 128 PHE A N 1
ATOM 984 C CA . PHE A 1 128 ? 3.765 -2.018 -5.545 1.00 97.81 128 PHE A CA 1
ATOM 985 C C . PHE A 1 128 ? 2.708 -1.047 -5.014 1.00 97.81 128 PHE A C 1
ATOM 987 O O . PHE A 1 128 ? 1.972 -1.402 -4.098 1.00 97.81 128 PHE A O 1
ATOM 994 N N . GLN A 1 129 ? 2.595 0.146 -5.602 1.00 98.12 129 GLN A N 1
ATOM 995 C CA . GLN A 1 129 ? 1.668 1.183 -5.151 1.00 98.12 129 GLN A CA 1
ATOM 996 C C . GLN A 1 129 ? 0.213 0.741 -5.284 1.00 98.12 129 GLN A C 1
ATOM 998 O O . GLN A 1 129 ? -0.524 0.894 -4.318 1.00 98.12 129 GLN A O 1
ATOM 1003 N N . PHE A 1 130 ? -0.172 0.121 -6.406 1.00 98.31 130 PHE A N 1
ATOM 1004 C CA . PHE A 1 130 ? -1.530 -0.399 -6.587 1.00 98.31 130 PHE A CA 1
ATOM 1005 C C . PHE A 1 130 ? -1.879 -1.499 -5.580 1.00 98.31 130 PHE A C 1
ATOM 1007 O O . PHE A 1 130 ? -2.918 -1.458 -4.930 1.00 98.31 130 PHE A O 1
ATOM 1014 N N . VAL A 1 131 ? -1.007 -2.502 -5.407 1.00 97.50 131 VAL A N 1
ATOM 1015 C CA . VAL A 1 131 ? -1.289 -3.594 -4.458 1.00 97.50 131 VAL A CA 1
ATOM 1016 C C . VAL A 1 131 ? -1.320 -3.062 -3.023 1.00 97.50 131 VAL A C 1
ATOM 1018 O O . VAL A 1 131 ? -2.210 -3.421 -2.256 1.00 97.50 131 VAL A O 1
ATOM 1021 N N . THR A 1 132 ? -0.393 -2.173 -2.660 1.00 98.06 132 THR A N 1
ATOM 1022 C CA . THR A 1 132 ? -0.343 -1.568 -1.319 1.00 98.06 132 THR A CA 1
ATOM 1023 C C . THR A 1 132 ? -1.554 -0.672 -1.060 1.00 98.06 132 THR A C 1
ATOM 1025 O O . THR A 1 132 ? -2.121 -0.721 0.031 1.00 98.06 132 THR A O 1
ATOM 1028 N N . GLY A 1 133 ? -1.971 0.125 -2.047 1.00 98.38 133 GLY A N 1
ATOM 1029 C CA . GLY A 1 133 ? -3.151 0.983 -1.963 1.00 98.38 133 GLY A CA 1
ATOM 1030 C C . GLY A 1 133 ? -4.430 0.163 -1.822 1.00 98.38 133 GLY A C 1
ATOM 1031 O O . GLY A 1 133 ? -5.210 0.403 -0.901 1.00 98.38 133 GLY A O 1
ATOM 1032 N N . LEU A 1 134 ? -4.592 -0.892 -2.625 1.00 98.31 134 LEU A N 1
ATOM 1033 C CA . LEU A 1 134 ? -5.699 -1.842 -2.495 1.00 98.31 134 LEU A CA 1
ATOM 1034 C C . LEU A 1 134 ? -5.736 -2.521 -1.118 1.00 98.31 134 LEU A C 1
ATOM 1036 O O . LEU A 1 134 ? -6.796 -2.579 -0.492 1.00 98.31 134 LEU A O 1
ATOM 1040 N N . LEU A 1 135 ? -4.594 -2.987 -0.604 1.00 98.06 135 LEU A N 1
ATOM 1041 C CA . LEU A 1 135 ? -4.516 -3.584 0.734 1.00 98.06 135 LEU A CA 1
ATOM 1042 C C . LEU A 1 135 ? -4.871 -2.573 1.831 1.00 98.06 135 LEU A C 1
ATOM 1044 O O . LEU A 1 135 ? -5.642 -2.895 2.738 1.00 98.06 135 LEU A O 1
ATOM 1048 N N . ALA A 1 136 ? -4.357 -1.344 1.741 1.00 98.06 136 ALA A N 1
ATOM 1049 C CA . ALA A 1 136 ? -4.682 -0.274 2.679 1.00 98.06 136 ALA A CA 1
ATOM 1050 C C . ALA A 1 136 ? -6.187 0.042 2.669 1.00 98.06 136 ALA A C 1
ATOM 1052 O O . ALA A 1 136 ? -6.789 0.170 3.739 1.00 98.06 136 ALA A O 1
ATOM 1053 N N . PHE A 1 137 ? -6.810 0.077 1.489 1.00 98.50 137 PHE A N 1
ATOM 1054 C CA . PHE A 1 137 ? -8.245 0.302 1.336 1.00 98.50 137 PHE A CA 1
ATOM 1055 C C . PHE A 1 137 ? -9.082 -0.808 1.974 1.00 98.50 137 PHE A C 1
ATOM 1057 O O . PHE A 1 137 ? -10.013 -0.526 2.729 1.00 98.50 137 PHE A O 1
ATOM 1064 N N . VAL A 1 138 ? -8.744 -2.077 1.723 1.00 98.38 138 VAL A N 1
ATOM 1065 C CA . VAL A 1 138 ? -9.465 -3.225 2.299 1.00 98.38 138 VAL A CA 1
ATOM 1066 C C . VAL A 1 138 ? -9.314 -3.251 3.824 1.00 98.38 138 VAL A C 1
ATOM 1068 O O . VAL A 1 138 ? -10.297 -3.456 4.540 1.00 98.38 138 VAL A O 1
ATOM 1071 N N . CYS A 1 139 ? -8.123 -2.949 4.348 1.00 98.00 139 CYS A N 1
ATOM 1072 C CA . CYS A 1 139 ? -7.902 -2.786 5.787 1.00 98.00 139 CYS A CA 1
ATOM 1073 C C . CYS A 1 139 ? -8.729 -1.627 6.369 1.00 98.00 139 CYS A C 1
ATOM 1075 O O . CYS A 1 139 ? -9.360 -1.787 7.418 1.00 98.00 139 CYS A O 1
ATOM 1077 N N . ALA A 1 140 ? -8.798 -0.480 5.685 1.00 97.62 140 ALA A N 1
ATOM 1078 C CA . ALA A 1 140 ? -9.654 0.634 6.091 1.00 97.62 140 ALA A CA 1
ATOM 1079 C C . ALA A 1 140 ? -11.134 0.222 6.094 1.00 97.62 140 ALA A C 1
ATOM 1081 O O . ALA A 1 140 ? -11.868 0.516 7.039 1.00 97.62 140 ALA A O 1
ATOM 1082 N N . PHE A 1 141 ? -11.574 -0.525 5.083 1.00 97.94 141 PHE A N 1
ATOM 1083 C CA . PHE A 1 141 ? -12.931 -1.049 5.013 1.00 97.94 141 PHE A CA 1
ATOM 1084 C C . PHE A 1 141 ? -13.240 -2.005 6.176 1.00 97.94 141 PHE A C 1
ATOM 1086 O O . PHE A 1 141 ? -14.306 -1.900 6.786 1.00 97.94 141 PHE A O 1
ATOM 1093 N N . ALA A 1 142 ? -12.294 -2.861 6.573 1.00 97.69 142 ALA A N 1
ATOM 1094 C CA . ALA A 1 142 ? -12.435 -3.723 7.748 1.00 97.69 142 ALA A CA 1
ATOM 1095 C C . ALA A 1 142 ? -12.632 -2.905 9.041 1.00 97.69 142 ALA A C 1
ATOM 1097 O O . ALA A 1 142 ? -13.548 -3.182 9.825 1.00 97.69 142 ALA A O 1
ATOM 1098 N N . LEU A 1 143 ? -11.837 -1.842 9.237 1.00 95.88 143 LEU A N 1
ATOM 1099 C CA . LEU A 1 143 ? -12.021 -0.907 10.356 1.00 95.88 143 LEU A CA 1
ATOM 1100 C C . LEU A 1 143 ? -13.391 -0.222 10.292 1.00 95.88 143 LEU A C 1
ATOM 1102 O O . LEU A 1 143 ? -14.063 -0.070 11.317 1.00 95.88 143 LEU A O 1
ATOM 1106 N N . ARG A 1 144 ? -13.849 0.144 9.089 1.00 95.75 144 ARG A N 1
ATOM 1107 C CA . ARG A 1 144 ? -15.163 0.761 8.898 1.00 95.75 144 ARG A CA 1
ATOM 1108 C C . ARG A 1 144 ? -16.296 -0.173 9.295 1.00 95.75 144 ARG A C 1
ATOM 1110 O O . ARG A 1 144 ? -17.181 0.236 10.043 1.00 95.75 144 ARG A O 1
ATOM 1117 N N . VAL A 1 145 ? -16.252 -1.428 8.856 1.00 96.25 145 VAL A N 1
ATOM 1118 C CA . VAL A 1 145 ? -17.215 -2.469 9.245 1.00 96.25 145 VAL A CA 1
ATOM 1119 C C . VAL A 1 145 ? -17.251 -2.625 10.766 1.00 96.25 145 VAL A C 1
ATOM 1121 O O . VAL A 1 145 ? -18.330 -2.613 11.370 1.00 96.25 145 VAL A O 1
ATOM 1124 N N . ARG A 1 146 ? -16.074 -2.673 11.405 1.00 94.94 146 ARG A N 1
ATOM 1125 C CA . ARG A 1 146 ? -15.949 -2.769 12.865 1.00 94.94 146 ARG A CA 1
ATOM 1126 C C . ARG A 1 146 ? -16.589 -1.584 13.594 1.00 94.94 146 ARG A C 1
ATOM 1128 O O . ARG A 1 146 ? -17.167 -1.780 14.669 1.00 94.94 146 ARG A O 1
ATOM 1135 N N . TYR A 1 147 ? -16.492 -0.381 13.026 1.00 93.25 147 TYR A N 1
ATOM 1136 C CA . TYR A 1 147 ? -17.110 0.840 13.548 1.00 93.25 147 TYR A CA 1
ATOM 1137 C C . TYR A 1 147 ? -18.625 0.881 13.356 1.00 93.25 147 TYR A C 1
ATOM 1139 O O . TYR A 1 147 ? -19.365 1.160 14.305 1.00 93.25 147 TYR A O 1
ATOM 1147 N N . THR A 1 148 ? -19.103 0.566 12.154 1.00 93.81 148 THR A N 1
ATOM 1148 C CA . THR A 1 148 ? -20.532 0.597 11.819 1.00 93.81 148 THR A CA 1
ATOM 1149 C C . THR A 1 148 ? -21.319 -0.396 12.672 1.00 93.81 148 THR A C 1
ATOM 1151 O O . THR A 1 148 ? -22.349 -0.047 13.246 1.00 93.81 148 THR A O 1
ATOM 1154 N N . LEU A 1 149 ? -20.795 -1.612 12.851 1.00 94.62 149 LEU A N 1
ATOM 1155 C CA . LEU A 1 149 ? -21.456 -2.682 13.603 1.00 94.62 149 LEU A CA 1
ATOM 1156 C C . LEU A 1 149 ? -21.126 -2.669 15.104 1.00 94.62 149 LEU A C 1
ATOM 1158 O O . LEU A 1 149 ? -21.304 -3.675 15.785 1.00 94.62 149 LEU A O 1
ATOM 1162 N N . ARG A 1 150 ? -20.673 -1.539 15.666 1.00 92.31 150 ARG A N 1
ATOM 1163 C CA . ARG A 1 150 ? -20.182 -1.462 17.058 1.00 92.31 150 ARG A CA 1
ATOM 1164 C C . ARG A 1 150 ? -21.150 -1.962 18.136 1.00 92.31 150 ARG A C 1
ATOM 1166 O O . ARG A 1 150 ? -20.685 -2.384 19.192 1.00 92.31 150 ARG A O 1
ATOM 1173 N N . LYS A 1 151 ? -22.465 -1.898 17.887 1.00 92.44 151 LYS A N 1
ATOM 1174 C CA . LYS A 1 151 ? -23.511 -2.386 18.805 1.00 92.44 151 LYS A CA 1
ATOM 1175 C C . LYS A 1 151 ? -23.581 -3.921 18.853 1.00 92.44 151 LYS A C 1
ATOM 1177 O O . LYS A 1 151 ? -24.008 -4.474 19.858 1.00 92.44 151 LYS A O 1
ATOM 1182 N N . LEU A 1 152 ? -23.136 -4.599 17.794 1.00 95.00 152 LEU A N 1
ATOM 1183 C CA . LEU A 1 152 ? -23.160 -6.053 17.631 1.00 95.00 152 LEU A CA 1
ATOM 1184 C C . LEU A 1 152 ? -21.722 -6.583 17.620 1.00 95.00 152 LEU A C 1
ATOM 1186 O O . LEU A 1 152 ? -21.151 -6.844 16.564 1.00 95.00 152 LEU A O 1
ATOM 1190 N N . HIS A 1 153 ? -21.115 -6.706 18.804 1.00 90.19 153 HIS A N 1
ATOM 1191 C CA . HIS A 1 153 ? -19.678 -6.968 18.936 1.00 90.19 153 HIS A CA 1
ATOM 1192 C C . HIS A 1 153 ? -19.198 -8.206 18.159 1.00 90.19 153 HIS A C 1
ATOM 1194 O O . HIS A 1 153 ? -18.283 -8.080 17.347 1.00 90.19 153 HIS A O 1
ATOM 1200 N N . GLU A 1 154 ? -19.849 -9.358 18.348 1.00 93.00 154 GLU A N 1
ATOM 1201 C CA . GLU A 1 154 ? -19.481 -10.616 17.675 1.00 93.00 154 GLU A CA 1
ATOM 1202 C C . GLU A 1 154 ? -19.582 -10.509 16.157 1.00 93.00 154 GLU A C 1
ATOM 1204 O O . GLU A 1 154 ? -18.635 -10.825 15.441 1.00 93.00 154 GLU A O 1
ATOM 1209 N N . LEU A 1 155 ? -20.707 -9.980 15.666 1.00 95.31 155 LEU A N 1
ATOM 1210 C CA . LEU A 1 155 ? -20.929 -9.803 14.236 1.00 95.31 155 LEU A CA 1
ATOM 1211 C C . LEU A 1 155 ? -19.899 -8.841 13.633 1.00 95.31 155 LEU A C 1
ATOM 1213 O O . LEU A 1 155 ? -19.366 -9.097 12.558 1.00 95.31 155 LEU A O 1
ATOM 1217 N N . SER A 1 156 ? -19.574 -7.755 14.341 1.00 95.38 156 SER A N 1
ATOM 1218 C CA . SER A 1 156 ? -18.578 -6.783 13.887 1.00 95.38 156 SER A CA 1
ATOM 1219 C C . SER A 1 156 ? -17.180 -7.387 13.762 1.00 95.38 156 SER A C 1
ATOM 1221 O O . SER A 1 156 ? -16.459 -7.051 12.825 1.00 95.38 156 SER A O 1
ATOM 1223 N N . LEU A 1 157 ? -16.803 -8.286 14.680 1.00 93.69 157 LEU A N 1
ATOM 1224 C CA . LEU A 1 157 ? -15.523 -8.987 14.635 1.00 93.69 157 LEU A CA 1
ATOM 1225 C C . LEU A 1 157 ? -15.500 -10.022 13.512 1.00 93.69 157 LEU A C 1
ATOM 1227 O O . LEU A 1 157 ? -14.551 -10.028 12.736 1.00 93.69 157 LEU A O 1
ATOM 1231 N N . ALA A 1 158 ? -16.549 -10.837 13.383 1.00 96.81 158 ALA A N 1
ATOM 1232 C CA . ALA A 1 158 ? -16.654 -11.829 12.317 1.00 96.81 158 ALA A CA 1
ATOM 1233 C C . ALA A 1 158 ? -16.553 -11.175 10.928 1.00 96.81 158 ALA A C 1
ATOM 1235 O O . ALA A 1 158 ? -15.729 -11.580 10.112 1.00 96.81 158 ALA A O 1
ATOM 1236 N N . MET A 1 159 ? -17.314 -10.102 10.687 1.00 97.94 159 MET A N 1
ATOM 1237 C CA . MET A 1 159 ? -17.291 -9.391 9.404 1.00 97.94 159 MET A CA 1
ATOM 1238 C C . MET A 1 159 ? -15.944 -8.707 9.135 1.00 97.94 159 MET A C 1
ATOM 1240 O O . MET A 1 159 ? -15.455 -8.743 8.009 1.00 97.94 159 MET A O 1
ATOM 1244 N N . MET A 1 160 ? -15.311 -8.120 10.156 1.00 97.06 160 MET A N 1
ATOM 1245 C CA . MET A 1 160 ? -13.965 -7.549 10.026 1.00 97.06 160 MET A CA 1
ATOM 1246 C C . MET A 1 160 ? -12.933 -8.623 9.651 1.00 97.06 160 MET A C 1
ATOM 1248 O O . MET A 1 160 ? -12.117 -8.394 8.762 1.00 97.06 160 MET A O 1
ATOM 1252 N N . LEU A 1 161 ? -12.979 -9.795 10.294 1.00 96.62 161 LEU A N 1
ATOM 1253 C CA . LEU A 1 161 ? -12.068 -10.908 10.012 1.00 96.62 161 LEU A CA 1
ATOM 1254 C C . LEU A 1 161 ? -12.260 -11.476 8.603 1.00 96.62 161 LEU A C 1
ATOM 1256 O O . LEU A 1 161 ? -11.269 -11.789 7.956 1.00 96.62 161 LEU A O 1
ATOM 1260 N N . ILE A 1 162 ? -13.498 -11.549 8.104 1.00 98.25 162 ILE A N 1
ATOM 1261 C CA . ILE A 1 162 ? -13.774 -11.956 6.717 1.00 98.25 162 ILE A CA 1
ATOM 1262 C C . ILE A 1 162 ? -13.104 -10.990 5.729 1.00 98.25 162 ILE A C 1
ATOM 1264 O O . ILE A 1 162 ? -12.415 -11.427 4.813 1.00 98.25 162 ILE A O 1
ATOM 1268 N N . VAL A 1 163 ? -13.229 -9.676 5.944 1.00 97.94 163 VAL A N 1
ATOM 1269 C CA . VAL A 1 163 ? -12.578 -8.671 5.082 1.00 97.94 163 VAL A CA 1
ATOM 1270 C C . VAL A 1 163 ? -11.045 -8.774 5.151 1.00 97.94 163 VAL A C 1
ATOM 1272 O O . VAL A 1 163 ? -10.372 -8.701 4.124 1.00 97.94 163 VAL A O 1
ATOM 1275 N N . LEU A 1 164 ? -10.476 -8.989 6.342 1.00 97.12 164 LEU A N 1
ATOM 1276 C CA . LEU A 1 164 ? -9.028 -9.178 6.515 1.00 97.12 164 LEU A CA 1
ATOM 1277 C C . LEU A 1 164 ? -8.519 -10.502 5.924 1.00 97.12 164 LEU A C 1
ATOM 1279 O O . LEU A 1 164 ? -7.368 -10.570 5.485 1.00 97.12 164 LEU A O 1
ATOM 1283 N N . ALA A 1 165 ? -9.361 -11.536 5.868 1.00 98.06 165 ALA A N 1
ATOM 1284 C CA . ALA A 1 165 ? -9.049 -12.776 5.167 1.00 98.06 165 ALA A CA 1
ATOM 1285 C C . ALA A 1 165 ? -8.925 -12.523 3.658 1.00 98.06 165 ALA A C 1
ATOM 1287 O O . ALA A 1 165 ? -7.946 -12.963 3.063 1.00 98.06 165 ALA A O 1
ATOM 1288 N N . CYS A 1 166 ? -9.820 -11.722 3.064 1.00 98.06 166 CYS A N 1
ATOM 1289 C CA . CYS A 1 166 ? -9.689 -11.300 1.665 1.00 98.06 166 CYS A CA 1
ATOM 1290 C C . CYS A 1 166 ? -8.394 -10.506 1.417 1.00 98.06 166 CYS A C 1
ATOM 1292 O O . CYS A 1 166 ? -7.710 -10.745 0.425 1.00 98.06 166 CYS A O 1
ATOM 1294 N N . ALA A 1 167 ? -8.011 -9.599 2.324 1.00 97.31 167 ALA A N 1
ATOM 1295 C CA . ALA A 1 167 ? -6.731 -8.887 2.215 1.00 97.31 167 ALA A CA 1
ATOM 1296 C C . ALA A 1 167 ? -5.532 -9.852 2.274 1.00 97.31 167 ALA A C 1
ATOM 1298 O O . ALA A 1 167 ? -4.605 -9.754 1.472 1.00 97.31 167 ALA A O 1
ATOM 1299 N N . SER A 1 168 ? -5.568 -10.821 3.191 1.00 97.75 168 SER A N 1
ATOM 1300 C CA . SER A 1 168 ? -4.537 -11.861 3.302 1.00 97.75 168 SER A CA 1
ATOM 1301 C C . SER A 1 168 ? -4.454 -12.714 2.033 1.00 97.75 168 SER A C 1
ATOM 1303 O O . SER A 1 168 ? -3.360 -12.997 1.548 1.00 97.75 168 SER A O 1
ATOM 1305 N N . GLU A 1 169 ? -5.598 -13.079 1.451 1.00 97.69 169 GLU A N 1
ATOM 1306 C CA . GLU A 1 169 ? -5.674 -13.837 0.202 1.00 97.69 169 GLU A CA 1
ATOM 1307 C C . GLU A 1 169 ? -5.055 -13.069 -0.974 1.00 97.69 169 GLU A C 1
ATOM 1309 O O . GLU A 1 169 ? -4.304 -13.656 -1.751 1.00 97.69 169 GLU A O 1
ATOM 1314 N N . MET A 1 170 ? -5.267 -11.749 -1.066 1.00 96.44 170 MET A N 1
ATOM 1315 C CA . MET A 1 170 ? -4.604 -10.906 -2.072 1.00 96.44 170 MET A CA 1
ATOM 1316 C C . MET A 1 170 ? -3.071 -10.975 -1.963 1.00 96.44 170 MET A C 1
ATOM 1318 O O . MET A 1 170 ? -2.381 -11.066 -2.985 1.00 96.44 170 MET A O 1
ATOM 1322 N N . VAL A 1 171 ? -2.526 -10.976 -0.740 1.00 96.19 171 VAL A N 1
ATOM 1323 C CA . VAL A 1 171 ? -1.077 -11.117 -0.499 1.00 96.19 171 VAL A CA 1
ATOM 1324 C C . VAL A 1 171 ? -0.595 -12.517 -0.880 1.00 96.19 171 VAL A C 1
ATOM 1326 O O . VAL A 1 171 ? 0.397 -12.644 -1.598 1.00 96.19 171 VAL A O 1
ATOM 1329 N N . VAL A 1 172 ? -1.312 -13.569 -0.470 1.00 97.00 172 VAL A N 1
ATOM 1330 C CA . VAL A 1 172 ? -0.982 -14.963 -0.817 1.00 97.00 172 VAL A CA 1
ATOM 1331 C C . VAL A 1 172 ? -0.979 -15.159 -2.332 1.00 97.00 172 VAL A C 1
ATOM 1333 O O . VAL A 1 172 ? -0.023 -15.709 -2.882 1.00 97.00 172 VAL A O 1
ATOM 1336 N N . TYR A 1 173 ? -2.001 -14.654 -3.023 1.00 95.81 173 TYR A N 1
ATOM 1337 C CA . TYR A 1 173 ? -2.095 -14.720 -4.477 1.00 95.81 173 TYR A CA 1
ATOM 1338 C C . TYR A 1 173 ? -0.940 -13.971 -5.153 1.00 95.81 173 TYR A C 1
ATOM 1340 O O . TYR A 1 173 ? -0.294 -14.500 -6.063 1.00 95.81 173 TYR A O 1
ATOM 1348 N N . THR A 1 174 ? -0.625 -12.765 -4.670 1.00 94.19 174 THR A N 1
ATOM 1349 C CA . THR A 1 174 ? 0.500 -11.966 -5.176 1.00 94.19 174 THR A CA 1
ATOM 1350 C C . THR A 1 174 ? 1.826 -12.698 -4.987 1.00 94.19 174 THR A C 1
ATOM 1352 O O . THR A 1 174 ? 2.628 -12.744 -5.920 1.00 94.19 174 THR A O 1
ATOM 1355 N N . ASN A 1 175 ? 2.041 -13.333 -3.835 1.00 94.94 175 ASN A N 1
ATOM 1356 C CA . ASN A 1 175 ? 3.243 -14.117 -3.555 1.00 94.94 175 ASN A CA 1
ATOM 1357 C C . ASN A 1 175 ? 3.348 -15.360 -4.445 1.00 94.94 175 ASN A C 1
ATOM 1359 O O . ASN A 1 175 ? 4.424 -15.646 -4.963 1.00 94.94 175 ASN A O 1
ATOM 1363 N N . ALA A 1 176 ? 2.236 -16.057 -4.688 1.00 94.38 176 ALA A N 1
ATOM 1364 C CA . ALA A 1 176 ? 2.212 -17.262 -5.515 1.00 94.38 176 ALA A CA 1
ATOM 1365 C C . ALA A 1 176 ? 2.417 -16.984 -7.016 1.00 94.38 176 ALA A C 1
ATOM 1367 O O . ALA A 1 176 ? 2.902 -17.849 -7.744 1.00 94.38 176 ALA A O 1
ATOM 1368 N N . ARG A 1 177 ? 2.021 -15.800 -7.506 1.00 90.62 177 ARG A 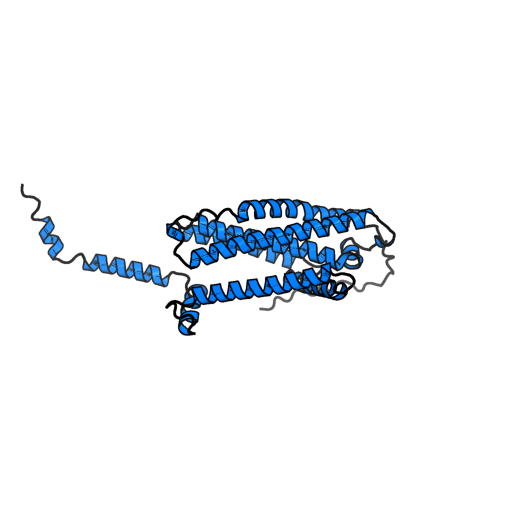N 1
ATOM 1369 C CA . ARG A 1 177 ? 2.023 -15.476 -8.946 1.00 90.62 177 ARG A CA 1
ATOM 1370 C C . ARG A 1 177 ? 3.074 -14.450 -9.370 1.00 90.62 177 ARG A C 1
ATOM 1372 O O . ARG A 1 177 ? 3.335 -14.313 -10.565 1.00 90.62 177 ARG A O 1
ATOM 1379 N N . THR A 1 178 ? 3.710 -13.737 -8.441 1.00 84.81 178 THR A N 1
ATOM 1380 C CA . THR A 1 178 ? 4.744 -12.743 -8.776 1.00 84.81 178 THR A CA 1
ATOM 1381 C C . THR A 1 178 ? 6.105 -13.405 -8.945 1.00 84.81 178 THR A C 1
ATOM 1383 O O . THR A 1 178 ? 6.945 -13.390 -8.049 1.00 84.81 178 THR A O 1
ATOM 1386 N N . ILE A 1 179 ? 6.329 -13.952 -10.140 1.00 82.56 179 ILE A N 1
ATOM 1387 C CA . ILE A 1 179 ? 7.579 -14.634 -10.506 1.00 82.56 179 ILE A CA 1
ATOM 1388 C C . ILE A 1 179 ? 8.761 -13.649 -10.559 1.00 82.56 179 ILE A C 1
ATOM 1390 O O . ILE A 1 179 ? 9.854 -13.983 -10.119 1.00 82.56 179 ILE A O 1
ATOM 1394 N N . SER A 1 180 ? 8.549 -12.419 -11.046 1.00 86.69 180 SER A N 1
ATOM 1395 C CA . SER A 1 180 ? 9.635 -11.473 -11.367 1.00 86.69 180 SER A CA 1
ATOM 1396 C C . SER A 1 180 ? 10.504 -11.052 -10.181 1.00 86.69 180 SER A C 1
ATOM 1398 O O . SER A 1 180 ? 11.685 -10.784 -10.370 1.00 86.69 180 SER A O 1
ATOM 1400 N N . TYR A 1 181 ? 9.931 -10.968 -8.978 1.00 90.44 181 TYR A N 1
ATOM 1401 C CA . TYR A 1 181 ? 10.640 -10.465 -7.797 1.00 90.44 181 TYR A CA 1
ATOM 1402 C C . TYR A 1 181 ? 10.571 -11.404 -6.591 1.00 90.44 181 TYR A C 1
ATOM 1404 O O . TYR A 1 181 ? 11.139 -11.066 -5.569 1.00 90.44 181 TYR A O 1
ATOM 1412 N N . GLY A 1 182 ? 9.938 -12.581 -6.683 1.00 91.69 182 GLY A N 1
ATOM 1413 C CA . GLY A 1 182 ? 9.885 -13.532 -5.561 1.00 91.69 182 GLY A CA 1
ATOM 1414 C C . GLY A 1 182 ? 8.868 -13.174 -4.469 1.00 91.69 182 GLY A C 1
ATOM 1415 O O . GLY A 1 182 ? 9.066 -13.521 -3.309 1.00 91.69 182 GLY A O 1
ATOM 1416 N N . GLY A 1 183 ? 7.786 -12.478 -4.834 1.00 94.81 183 GLY A N 1
ATOM 1417 C CA . GLY A 1 183 ? 6.686 -12.114 -3.935 1.00 94.81 183 GLY A CA 1
ATOM 1418 C C . GLY A 1 183 ? 6.611 -10.629 -3.572 1.00 94.81 183 GLY A C 1
ATOM 1419 O O . GLY A 1 183 ? 7.349 -9.795 -4.096 1.00 94.81 183 GLY A O 1
ATOM 1420 N N . TYR A 1 184 ? 5.662 -10.296 -2.698 1.00 95.88 184 TYR A N 1
ATOM 1421 C CA . TYR A 1 184 ? 5.318 -8.936 -2.290 1.00 95.88 184 TYR A CA 1
ATOM 1422 C C . TYR A 1 184 ? 6.430 -8.272 -1.475 1.00 95.88 184 TYR A C 1
ATOM 1424 O O . TYR A 1 184 ? 6.779 -7.130 -1.755 1.00 95.88 184 TYR A O 1
ATOM 1432 N N . ASP A 1 185 ? 7.051 -8.992 -0.538 1.00 95.56 185 ASP A N 1
ATOM 1433 C CA . ASP A 1 185 ? 8.107 -8.431 0.318 1.00 95.56 185 ASP A CA 1
ATOM 1434 C C . ASP A 1 185 ? 9.342 -8.035 -0.498 1.00 95.56 185 ASP A C 1
ATOM 1436 O O . ASP A 1 185 ? 9.910 -6.955 -0.331 1.00 95.56 185 ASP A O 1
ATOM 1440 N N . ALA A 1 186 ? 9.735 -8.886 -1.444 1.00 96.19 186 ALA A N 1
ATOM 1441 C CA . ALA A 1 186 ? 10.858 -8.617 -2.327 1.00 96.19 186 ALA A CA 1
ATOM 1442 C C . ALA A 1 186 ? 10.527 -7.546 -3.385 1.00 96.19 186 ALA A C 1
ATOM 1444 O O . ALA A 1 186 ? 11.392 -6.732 -3.719 1.00 96.19 186 ALA A O 1
ATOM 1445 N N . LEU A 1 187 ? 9.270 -7.468 -3.845 1.00 96.12 187 LEU A N 1
ATOM 1446 C CA . LEU A 1 187 ? 8.777 -6.346 -4.649 1.00 96.12 187 LEU A CA 1
ATOM 1447 C C . LEU A 1 187 ? 8.863 -5.024 -3.868 1.00 96.12 187 LEU A C 1
ATOM 1449 O O . LEU A 1 187 ? 9.371 -4.038 -4.402 1.00 96.12 187 LEU A O 1
ATOM 1453 N N . ALA A 1 188 ? 8.433 -5.010 -2.603 1.00 96.81 188 ALA A N 1
ATOM 1454 C CA . ALA A 1 188 ? 8.510 -3.845 -1.726 1.00 96.81 188 ALA A CA 1
ATOM 1455 C C . ALA A 1 188 ? 9.966 -3.422 -1.496 1.00 96.81 188 ALA A C 1
ATOM 1457 O O . ALA A 1 188 ? 10.316 -2.260 -1.698 1.00 96.81 188 ALA A O 1
ATOM 1458 N N . ALA A 1 189 ? 10.852 -4.365 -1.162 1.00 97.25 189 ALA A N 1
ATOM 1459 C CA . ALA A 1 189 ? 12.276 -4.093 -0.985 1.00 97.25 189 ALA A CA 1
ATOM 1460 C C . ALA A 1 189 ? 12.919 -3.527 -2.264 1.00 97.25 189 ALA A C 1
ATOM 1462 O O . ALA A 1 189 ? 13.703 -2.573 -2.202 1.00 97.25 189 ALA A O 1
ATOM 1463 N N . ARG A 1 190 ? 12.564 -4.071 -3.441 1.00 97.50 190 ARG A N 1
ATOM 1464 C CA . ARG A 1 190 ? 13.026 -3.539 -4.731 1.00 97.50 190 ARG A CA 1
ATOM 1465 C C . ARG A 1 190 ? 12.500 -2.128 -4.966 1.00 97.50 190 ARG A C 1
ATOM 1467 O O . ARG A 1 190 ? 13.283 -1.274 -5.378 1.00 97.50 190 ARG A O 1
ATOM 1474 N N . TRP A 1 191 ? 11.227 -1.875 -4.665 1.00 97.62 191 TRP A N 1
ATOM 1475 C CA . TRP A 1 191 ? 10.623 -0.552 -4.780 1.00 97.62 191 TRP A CA 1
ATOM 1476 C C . TRP A 1 191 ? 11.347 0.471 -3.908 1.00 97.62 191 TRP A C 1
ATOM 1478 O O . TRP A 1 191 ? 11.836 1.463 -4.439 1.00 97.62 191 TRP A O 1
ATOM 1488 N N . PHE A 1 192 ? 11.516 0.198 -2.609 1.00 97.19 192 PHE A N 1
ATOM 1489 C CA . PHE A 1 192 ? 12.233 1.092 -1.694 1.00 97.19 192 PHE A CA 1
ATOM 1490 C C . PHE A 1 192 ? 13.654 1.381 -2.184 1.00 97.19 192 PHE A C 1
ATOM 1492 O O . PHE A 1 192 ? 14.079 2.534 -2.202 1.00 97.19 192 PHE A O 1
ATOM 1499 N N . LYS A 1 193 ? 14.379 0.354 -2.647 1.00 97.75 193 LYS A N 1
ATOM 1500 C CA . LYS A 1 193 ? 15.738 0.509 -3.183 1.00 97.75 193 LYS A CA 1
ATOM 1501 C C . LYS A 1 193 ? 15.780 1.411 -4.418 1.00 97.75 193 LYS A C 1
ATOM 1503 O O . LYS A 1 193 ? 16.660 2.265 -4.505 1.00 97.75 193 LYS A O 1
ATOM 1508 N N . LEU A 1 194 ? 14.882 1.205 -5.383 1.00 97.50 194 LEU A N 1
ATOM 1509 C CA . LEU A 1 194 ? 14.839 2.005 -6.611 1.00 97.50 194 LEU A CA 1
ATOM 1510 C C . LEU A 1 194 ? 14.348 3.432 -6.333 1.00 97.50 194 LEU A C 1
ATOM 1512 O O . LEU A 1 194 ? 14.950 4.382 -6.821 1.00 97.50 194 LEU A O 1
ATOM 1516 N N . HIS A 1 195 ? 13.328 3.585 -5.490 1.00 96.75 195 HIS A N 1
ATOM 1517 C CA . HIS A 1 195 ? 12.782 4.881 -5.096 1.00 96.75 195 HIS A CA 1
ATOM 1518 C C . HIS A 1 195 ? 13.817 5.728 -4.347 1.00 96.75 195 HIS A C 1
ATOM 1520 O O . HIS A 1 195 ? 14.024 6.893 -4.675 1.00 96.75 195 HIS A O 1
ATOM 1526 N N . TRP A 1 196 ? 14.540 5.124 -3.401 1.00 95.94 196 TRP A N 1
ATOM 1527 C CA . TRP A 1 196 ? 15.620 5.792 -2.678 1.00 95.94 196 TRP A CA 1
ATOM 1528 C C . TRP A 1 196 ? 16.761 6.220 -3.604 1.00 95.94 196 TRP A C 1
ATOM 1530 O O . TRP A 1 196 ? 17.246 7.347 -3.514 1.00 95.94 196 TRP A O 1
ATOM 1540 N N . ARG A 1 197 ? 17.162 5.346 -4.538 1.00 97.06 197 ARG A N 1
ATOM 1541 C CA . ARG A 1 197 ? 18.168 5.678 -5.558 1.00 97.06 197 ARG A CA 1
ATOM 1542 C C . ARG A 1 197 ? 17.732 6.853 -6.424 1.00 97.06 197 ARG A C 1
ATOM 1544 O O . ARG A 1 197 ? 18.543 7.748 -6.618 1.00 97.06 197 ARG A O 1
ATOM 1551 N N . MET A 1 198 ? 16.479 6.860 -6.882 1.00 95.50 198 MET A N 1
ATOM 1552 C CA . MET A 1 198 ? 15.908 7.950 -7.675 1.00 95.50 198 MET A CA 1
ATOM 1553 C C . MET A 1 198 ? 15.922 9.272 -6.897 1.00 95.50 198 MET A C 1
ATOM 1555 O O . MET A 1 198 ? 16.359 10.286 -7.427 1.00 95.50 198 MET A O 1
ATOM 1559 N N . ILE A 1 199 ? 15.499 9.269 -5.627 1.00 94.88 199 ILE A N 1
ATOM 1560 C CA . ILE A 1 199 ? 15.518 10.481 -4.796 1.00 94.88 199 ILE A CA 1
ATOM 1561 C C . ILE A 1 199 ? 16.946 11.010 -4.639 1.00 94.88 199 ILE A C 1
ATOM 1563 O O . ILE A 1 199 ? 17.171 12.198 -4.842 1.00 94.88 199 ILE A O 1
ATOM 1567 N N . ILE A 1 200 ? 17.916 10.148 -4.317 1.00 94.94 200 ILE A N 1
ATOM 1568 C CA . ILE A 1 200 ? 19.310 10.575 -4.127 1.00 94.94 200 ILE A CA 1
ATOM 1569 C C . ILE A 1 200 ? 19.933 11.071 -5.432 1.00 94.94 200 ILE A C 1
ATOM 1571 O O . ILE A 1 200 ? 20.618 12.090 -5.417 1.00 94.94 200 ILE A O 1
ATOM 1575 N N . SER A 1 201 ? 19.713 10.380 -6.556 1.00 95.56 201 SER A N 1
ATOM 1576 C CA . SER A 1 201 ? 20.291 10.786 -7.843 1.00 95.56 201 SER A CA 1
ATOM 1577 C C . SER A 1 201 ? 19.733 12.118 -8.336 1.00 95.56 201 SER A C 1
ATOM 1579 O O . SER A 1 201 ? 20.429 12.868 -9.015 1.00 95.56 201 SER A O 1
ATOM 1581 N N . GLU A 1 202 ? 18.482 12.412 -7.986 1.00 94.94 202 GLU A N 1
ATOM 1582 C CA . GLU A 1 202 ? 17.795 13.639 -8.375 1.00 94.94 202 GLU A CA 1
ATOM 1583 C C . GLU A 1 202 ? 17.952 14.769 -7.346 1.00 94.94 202 GLU A C 1
ATOM 1585 O O . GLU A 1 202 ? 17.639 15.912 -7.666 1.00 94.94 202 GLU A O 1
ATOM 1590 N N . ALA A 1 203 ? 18.468 14.500 -6.140 1.00 93.00 203 ALA A N 1
ATOM 1591 C CA . ALA A 1 203 ? 18.684 15.485 -5.075 1.00 93.00 203 ALA A CA 1
ATOM 1592 C C . ALA A 1 203 ? 19.914 16.379 -5.330 1.00 93.00 203 ALA A C 1
ATOM 1594 O O . ALA A 1 203 ? 20.794 16.534 -4.484 1.00 93.00 203 ALA A O 1
ATOM 1595 N N . THR A 1 204 ? 19.979 16.988 -6.511 1.00 94.12 204 THR A N 1
ATOM 1596 C CA . THR A 1 204 ? 20.974 18.003 -6.852 1.00 94.12 204 THR A CA 1
ATOM 1597 C C . THR A 1 204 ? 20.413 19.406 -6.587 1.00 94.12 204 THR A C 1
ATOM 1599 O O . THR A 1 204 ? 19.212 19.627 -6.755 1.00 94.12 204 THR A O 1
ATOM 1602 N N . PRO A 1 205 ? 21.248 20.409 -6.245 1.00 93.88 205 PRO A N 1
ATOM 1603 C CA . PRO A 1 205 ? 20.793 21.799 -6.093 1.00 93.88 205 PRO A CA 1
ATOM 1604 C C . PRO A 1 205 ? 20.109 22.370 -7.347 1.00 93.88 205 PRO A C 1
ATOM 1606 O O . PRO A 1 205 ? 19.289 23.276 -7.252 1.00 93.88 205 PRO A O 1
ATOM 1609 N N . SER A 1 206 ? 20.407 21.808 -8.523 1.00 95.12 206 SER A N 1
ATOM 1610 C CA . SER A 1 206 ? 19.751 22.135 -9.795 1.00 95.12 206 SER A CA 1
ATOM 1611 C C . SER A 1 206 ? 18.307 21.628 -9.910 1.00 95.12 206 SER A C 1
ATOM 1613 O O . SER A 1 206 ? 17.581 22.065 -10.799 1.00 95.12 206 SER A O 1
ATOM 1615 N N . LYS A 1 207 ? 17.878 20.718 -9.028 1.00 94.69 207 LYS A N 1
ATOM 1616 C CA . LYS A 1 207 ? 16.563 20.065 -9.034 1.00 94.69 207 LYS A CA 1
ATOM 1617 C C . LYS A 1 207 ? 15.888 20.219 -7.659 1.00 94.69 207 LYS A C 1
ATOM 1619 O O . LYS A 1 207 ? 15.676 19.237 -6.945 1.00 94.69 207 LYS A O 1
ATOM 1624 N N . PRO A 1 208 ? 15.503 21.448 -7.262 1.00 94.12 208 PRO A N 1
ATOM 1625 C CA . PRO A 1 208 ? 15.020 21.741 -5.907 1.00 94.12 208 PRO A CA 1
ATOM 1626 C C . PRO A 1 208 ? 13.756 20.957 -5.513 1.00 94.12 208 PRO A C 1
ATOM 1628 O O . PRO A 1 208 ? 13.539 20.688 -4.333 1.00 94.12 208 PRO A O 1
ATOM 1631 N N . ILE A 1 209 ? 12.942 20.540 -6.488 1.00 94.88 209 ILE A N 1
ATOM 1632 C CA . ILE A 1 209 ? 11.720 19.756 -6.252 1.00 94.88 209 ILE A CA 1
ATOM 1633 C C . ILE A 1 209 ? 12.042 18.370 -5.671 1.00 94.88 209 ILE A C 1
ATOM 1635 O O . ILE A 1 209 ? 11.325 17.897 -4.787 1.00 94.88 209 ILE A O 1
ATOM 1639 N N . ALA A 1 210 ? 13.129 17.728 -6.110 1.00 92.00 210 ALA A N 1
ATOM 1640 C CA . ALA A 1 210 ? 13.535 16.425 -5.583 1.00 92.00 210 ALA A CA 1
ATOM 1641 C C . ALA A 1 210 ? 13.962 16.531 -4.111 1.00 92.00 210 ALA A C 1
ATOM 1643 O O . ALA A 1 210 ? 13.537 15.727 -3.280 1.00 92.00 210 ALA A O 1
ATOM 1644 N N . LEU A 1 211 ? 14.718 17.581 -3.768 1.00 93.56 211 LEU A N 1
ATOM 1645 C CA . LEU A 1 211 ? 15.112 17.868 -2.388 1.00 93.56 211 LEU A CA 1
ATOM 1646 C C . LEU A 1 211 ? 13.893 18.161 -1.503 1.00 93.56 211 LEU A C 1
ATOM 1648 O O . LEU A 1 211 ? 13.764 17.588 -0.422 1.00 93.56 211 LEU A O 1
ATOM 1652 N N . ALA A 1 212 ? 12.972 19.006 -1.974 1.00 95.25 212 ALA A N 1
ATOM 1653 C CA . ALA A 1 212 ? 11.732 19.293 -1.259 1.00 95.25 212 ALA A CA 1
ATOM 1654 C C . ALA A 1 212 ? 10.912 18.015 -1.021 1.00 95.25 212 ALA A C 1
ATOM 1656 O O . ALA A 1 212 ? 10.400 17.806 0.075 1.00 95.25 212 ALA A O 1
ATOM 1657 N N . THR A 1 213 ? 10.841 17.125 -2.015 1.00 93.81 213 THR A N 1
ATOM 1658 C CA . THR A 1 213 ? 10.155 15.829 -1.896 1.00 93.81 213 THR A CA 1
ATOM 1659 C C . THR A 1 213 ? 10.800 14.949 -0.828 1.00 93.81 213 THR A C 1
ATOM 1661 O O . THR A 1 213 ? 10.092 14.398 0.014 1.00 93.81 213 THR A O 1
ATOM 1664 N N . ALA A 1 214 ? 12.133 14.863 -0.801 1.00 93.12 214 ALA A N 1
ATOM 1665 C CA . ALA A 1 214 ? 12.861 14.111 0.219 1.00 93.12 214 ALA A CA 1
ATOM 1666 C C . ALA A 1 214 ? 12.597 14.654 1.635 1.00 93.12 214 ALA A C 1
ATOM 1668 O O . ALA A 1 214 ? 12.327 13.880 2.554 1.00 93.12 214 ALA A O 1
ATOM 1669 N N . LEU A 1 215 ? 12.611 15.982 1.801 1.00 95.31 215 LEU A N 1
ATOM 1670 C CA . LEU A 1 215 ? 12.324 16.641 3.077 1.00 95.31 215 LEU A CA 1
ATOM 1671 C C . LEU A 1 215 ? 10.874 16.423 3.522 1.00 95.31 215 LEU A C 1
ATOM 1673 O O . LEU A 1 215 ? 10.639 16.092 4.682 1.00 95.31 215 LEU A O 1
ATOM 1677 N N . MET A 1 216 ? 9.908 16.553 2.609 1.00 96.19 216 MET A N 1
ATOM 1678 C CA . MET A 1 216 ? 8.495 16.295 2.902 1.00 96.19 216 MET A CA 1
ATOM 1679 C C . MET A 1 216 ? 8.256 14.833 3.287 1.00 96.19 216 MET A C 1
ATOM 1681 O O . MET A 1 216 ? 7.504 14.571 4.227 1.00 96.19 216 MET A O 1
ATOM 1685 N N . LEU A 1 217 ? 8.915 13.883 2.618 1.00 93.62 217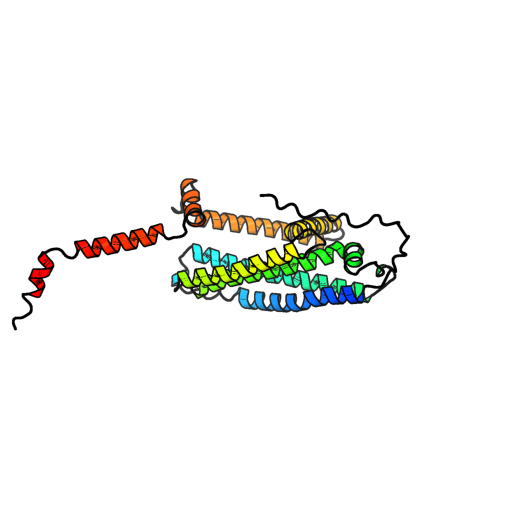 LEU A N 1
ATOM 1686 C CA . LEU A 1 217 ? 8.825 12.464 2.959 1.00 93.62 217 LEU A CA 1
ATOM 1687 C C . LEU A 1 217 ? 9.421 12.190 4.347 1.00 93.62 217 LEU A C 1
ATOM 1689 O O . LEU A 1 217 ? 8.773 11.547 5.171 1.00 93.62 217 LEU A O 1
ATOM 1693 N N . ALA A 1 218 ? 10.610 12.727 4.636 1.00 94.06 218 ALA A N 1
ATOM 1694 C CA . ALA A 1 218 ? 11.260 12.580 5.938 1.00 94.06 218 ALA A CA 1
ATOM 1695 C C . ALA A 1 218 ? 10.424 13.198 7.071 1.00 94.06 218 ALA A C 1
ATOM 1697 O O . ALA A 1 218 ? 10.193 12.550 8.093 1.00 94.06 218 ALA A O 1
ATOM 1698 N N . ALA A 1 219 ? 9.905 14.412 6.866 1.00 96.38 219 ALA A N 1
ATOM 1699 C CA . ALA A 1 219 ? 9.015 15.073 7.813 1.00 96.38 219 ALA A CA 1
ATOM 1700 C C . ALA A 1 219 ? 7.726 14.265 8.029 1.00 96.38 219 ALA A C 1
ATOM 1702 O O . ALA A 1 219 ? 7.316 14.059 9.168 1.00 96.38 219 ALA A O 1
ATOM 1703 N N . SER A 1 220 ? 7.119 13.744 6.958 1.00 94.62 220 SER A N 1
ATOM 1704 C CA . SER A 1 220 ? 5.909 12.916 7.052 1.00 94.62 220 SER A CA 1
ATOM 1705 C C . SER A 1 220 ? 6.150 11.652 7.874 1.00 94.62 220 SER A C 1
ATOM 1707 O O . SER A 1 220 ? 5.343 11.330 8.743 1.00 94.62 220 SER A O 1
ATOM 1709 N N . VAL A 1 221 ? 7.277 10.964 7.657 1.00 92.69 221 VAL A N 1
ATOM 1710 C CA . VAL A 1 221 ? 7.663 9.789 8.455 1.00 92.69 221 VAL A CA 1
ATOM 1711 C C . VAL A 1 221 ? 7.885 10.175 9.917 1.00 92.69 221 VAL A C 1
ATOM 1713 O O . VAL A 1 221 ? 7.374 9.495 10.803 1.00 92.69 221 VAL A O 1
ATOM 1716 N N . PHE A 1 222 ? 8.582 11.282 10.181 1.00 96.06 222 PHE A N 1
ATOM 1717 C CA . PHE A 1 222 ? 8.817 11.773 11.539 1.00 96.06 222 PHE A CA 1
ATOM 1718 C C . PHE A 1 222 ? 7.506 12.059 12.286 1.00 96.06 222 PHE A C 1
ATOM 1720 O O . PHE A 1 222 ? 7.295 11.541 13.384 1.00 96.06 222 PHE A O 1
ATOM 1727 N N . TYR A 1 223 ? 6.587 12.816 11.678 1.00 95.00 223 TYR A N 1
ATOM 1728 C CA . TYR A 1 223 ? 5.288 13.117 12.285 1.00 95.00 223 TYR A CA 1
ATOM 1729 C C . TYR A 1 223 ? 4.413 11.873 12.440 1.00 95.00 223 TYR A C 1
ATOM 1731 O O . TYR A 1 223 ? 3.718 11.746 13.448 1.00 95.00 223 TYR A O 1
ATOM 1739 N N . LEU A 1 224 ? 4.459 10.938 11.488 1.00 91.88 224 LEU A N 1
ATOM 1740 C CA . LEU A 1 224 ? 3.705 9.691 11.575 1.00 91.88 224 LEU A CA 1
ATOM 1741 C C . LEU A 1 224 ? 4.205 8.809 12.725 1.00 91.88 224 LEU A C 1
ATOM 1743 O O . LEU A 1 224 ? 3.394 8.295 13.494 1.00 91.88 224 LEU A O 1
ATOM 1747 N N . LEU A 1 225 ? 5.525 8.669 12.874 1.00 90.69 225 LEU A N 1
ATOM 1748 C CA . LEU A 1 225 ? 6.136 7.935 13.982 1.00 90.69 225 LEU A CA 1
ATOM 1749 C C . LEU A 1 225 ? 5.826 8.598 15.325 1.00 90.69 225 LEU A C 1
ATOM 1751 O O . LEU A 1 225 ? 5.453 7.904 16.267 1.00 90.69 225 LEU A O 1
ATOM 1755 N N . GLY A 1 226 ? 5.905 9.930 15.401 1.00 91.75 226 GLY A N 1
ATOM 1756 C CA . GLY A 1 226 ? 5.531 10.683 16.598 1.00 91.75 226 GLY A CA 1
ATOM 1757 C C . GLY A 1 226 ? 4.056 10.504 16.969 1.00 91.75 226 GLY A C 1
ATOM 1758 O O . GLY A 1 226 ? 3.737 10.235 18.125 1.00 91.75 226 GLY A O 1
ATOM 1759 N N . ALA A 1 227 ? 3.151 10.574 15.989 1.00 88.81 227 ALA A N 1
ATOM 1760 C CA . ALA A 1 227 ? 1.722 10.355 16.201 1.00 88.81 227 ALA A CA 1
ATOM 1761 C C . ALA A 1 227 ? 1.418 8.911 16.626 1.00 88.81 227 ALA A C 1
ATOM 1763 O O . ALA A 1 227 ? 0.604 8.692 17.523 1.00 88.81 227 ALA A O 1
ATOM 1764 N N . PHE A 1 228 ? 2.084 7.927 16.017 1.00 87.50 228 PHE A N 1
ATOM 1765 C CA . PHE A 1 228 ? 1.946 6.523 16.390 1.00 87.50 228 PHE A CA 1
ATOM 1766 C C . PHE A 1 228 ? 2.473 6.261 17.803 1.00 87.50 228 PHE A C 1
ATOM 1768 O O . PHE A 1 228 ? 1.796 5.605 18.590 1.00 87.50 228 PHE A O 1
ATOM 1775 N N . TYR A 1 229 ? 3.630 6.827 18.151 1.00 88.94 229 TYR A N 1
ATOM 1776 C CA . TYR A 1 229 ? 4.194 6.754 19.496 1.00 88.94 229 TYR A CA 1
ATOM 1777 C C . TYR A 1 229 ? 3.256 7.378 20.534 1.00 88.94 229 TYR A C 1
ATOM 1779 O O . TYR A 1 229 ? 2.898 6.718 21.505 1.00 88.94 229 TYR A O 1
ATOM 1787 N N . ALA A 1 230 ? 2.772 8.601 20.296 1.00 87.69 230 ALA A N 1
ATOM 1788 C CA . ALA A 1 230 ? 1.819 9.267 21.183 1.00 87.69 230 ALA A CA 1
ATOM 1789 C C . ALA A 1 230 ? 0.522 8.459 21.344 1.00 87.69 230 ALA A C 1
ATOM 1791 O O . ALA A 1 230 ? -0.042 8.378 22.433 1.00 87.69 230 ALA A O 1
ATOM 1792 N N . LEU A 1 231 ? 0.058 7.823 20.266 1.00 85.69 231 LEU A N 1
ATOM 1793 C CA . LEU A 1 231 ? -1.113 6.959 20.292 1.00 85.69 231 LEU A CA 1
ATOM 1794 C C . LEU A 1 231 ? -0.855 5.670 21.080 1.00 85.69 231 LEU A C 1
ATOM 1796 O O . LEU A 1 231 ? -1.728 5.250 21.836 1.00 85.69 231 LEU A O 1
ATOM 1800 N N . LEU A 1 232 ? 0.313 5.043 20.935 1.00 84.94 232 LEU A N 1
ATOM 1801 C CA . LEU A 1 232 ? 0.694 3.879 21.735 1.00 84.94 232 LEU A CA 1
ATOM 1802 C C . LEU A 1 232 ? 0.767 4.235 23.219 1.00 84.94 232 LEU A C 1
ATOM 1804 O O . LEU A 1 232 ? 0.128 3.557 24.021 1.00 84.94 232 LEU A O 1
ATOM 1808 N N . VAL A 1 233 ? 1.456 5.326 23.564 1.00 86.75 233 VAL A N 1
ATOM 1809 C CA . VAL A 1 233 ? 1.567 5.822 24.942 1.00 86.75 233 VAL A CA 1
ATOM 1810 C C . VAL A 1 233 ? 0.184 6.101 25.519 1.00 86.75 233 VAL A C 1
ATOM 1812 O O . VAL A 1 233 ? -0.170 5.511 26.527 1.00 86.75 233 VAL A O 1
ATOM 1815 N N . ALA A 1 234 ? -0.669 6.862 24.828 1.00 85.19 234 ALA A N 1
ATOM 1816 C CA . ALA A 1 234 ? -2.013 7.187 25.319 1.00 85.19 234 ALA A CA 1
ATOM 1817 C C . ALA A 1 234 ? -2.939 5.966 25.511 1.00 85.19 234 ALA A C 1
ATOM 1819 O O . ALA A 1 234 ? -3.949 6.048 26.221 1.00 85.19 234 ALA A O 1
ATOM 1820 N N . ASN A 1 235 ? -2.659 4.845 24.839 1.00 83.75 235 ASN A N 1
ATOM 1821 C CA . ASN A 1 235 ? -3.407 3.602 25.031 1.00 83.75 235 ASN A CA 1
ATOM 1822 C C . ASN A 1 235 ? -2.804 2.689 26.098 1.00 83.75 235 ASN A C 1
ATOM 1824 O O . ASN A 1 235 ? -3.561 1.925 26.695 1.00 83.75 235 ASN A O 1
ATOM 1828 N N . ALA A 1 236 ? -1.488 2.742 26.297 1.00 87.44 236 ALA A N 1
ATOM 1829 C CA . ALA A 1 236 ? -0.797 1.947 27.299 1.00 87.44 236 ALA A CA 1
ATOM 1830 C C . ALA A 1 236 ? -0.891 2.589 28.692 1.00 87.44 236 ALA A C 1
ATOM 1832 O O . ALA A 1 236 ? -1.204 1.883 29.641 1.00 87.44 236 ALA A O 1
ATOM 1833 N N . ASP A 1 237 ? -0.720 3.908 28.782 1.00 89.75 237 ASP A N 1
ATOM 1834 C CA . ASP A 1 237 ? -0.811 4.714 30.004 1.00 89.75 237 ASP A CA 1
ATOM 1835 C C . ASP A 1 237 ? -2.257 4.713 30.537 1.00 89.75 237 ASP A C 1
ATOM 1837 O O . ASP A 1 237 ? -3.163 5.379 30.007 1.00 89.75 237 ASP A O 1
ATOM 1841 N N . LYS A 1 238 ? -2.518 3.884 31.551 1.00 87.25 238 LYS A N 1
ATOM 1842 C CA . LYS A 1 238 ? -3.863 3.663 32.086 1.00 87.25 238 LYS A CA 1
ATOM 1843 C C . LYS A 1 238 ? -4.204 4.688 33.160 1.00 87.25 238 LYS A C 1
ATOM 1845 O O . LYS A 1 238 ? -5.379 5.068 33.253 1.00 87.25 238 LYS A O 1
ATOM 1850 N N . ASP A 1 239 ? -3.221 5.111 33.942 1.00 90.69 239 ASP A N 1
ATOM 1851 C CA . ASP A 1 239 ? -3.372 6.031 35.070 1.00 90.69 239 ASP A CA 1
ATOM 1852 C C . ASP A 1 239 ? -3.226 7.519 34.697 1.00 90.69 239 ASP A C 1
ATOM 1854 O O . ASP A 1 239 ? -3.662 8.371 35.470 1.00 90.69 239 ASP A O 1
ATOM 1858 N N . GLN A 1 240 ? -2.816 7.821 33.461 1.00 87.38 240 GLN A N 1
ATOM 1859 C CA . GLN A 1 240 ? -2.617 9.166 32.903 1.00 87.38 240 GLN A CA 1
ATOM 1860 C C . GLN A 1 240 ? -1.459 9.931 33.550 1.00 87.38 240 GLN A C 1
ATOM 1862 O O . GLN A 1 240 ? -1.507 11.164 33.611 1.00 87.38 240 GLN A O 1
ATOM 1867 N N . ASP A 1 241 ? -0.438 9.227 34.039 1.00 90.69 241 ASP A N 1
ATOM 1868 C CA . ASP A 1 241 ? 0.735 9.852 34.654 1.00 90.69 241 ASP A CA 1
ATOM 1869 C C . ASP A 1 241 ? 1.787 10.327 33.625 1.00 90.69 241 ASP A C 1
ATOM 1871 O O . ASP A 1 241 ? 2.700 11.086 33.966 1.00 90.69 241 ASP A O 1
ATOM 1875 N N . GLY A 1 242 ? 1.619 9.965 32.345 1.00 87.12 242 GLY A N 1
ATOM 1876 C CA . GLY A 1 242 ? 2.515 10.326 31.246 1.00 87.12 242 GLY A CA 1
ATOM 1877 C C . GLY A 1 242 ? 3.716 9.389 31.071 1.00 87.12 242 GLY A C 1
ATOM 1878 O O . GLY A 1 242 ? 4.516 9.598 30.152 1.00 87.12 242 GLY A O 1
ATOM 1879 N N . ALA A 1 243 ? 3.843 8.357 31.903 1.00 90.62 243 ALA A N 1
ATOM 1880 C CA . ALA A 1 243 ? 4.782 7.259 31.755 1.00 90.62 243 ALA A CA 1
ATOM 1881 C C . ALA A 1 243 ? 4.032 5.973 31.358 1.00 90.62 243 ALA A C 1
ATOM 1883 O O . ALA A 1 243 ? 2.829 5.837 31.517 1.00 90.62 243 ALA A O 1
ATOM 1884 N N . VAL A 1 244 ? 4.746 5.015 30.761 1.00 89.81 244 VAL A N 1
ATOM 1885 C CA . VAL A 1 244 ? 4.186 3.683 30.487 1.00 89.81 244 VAL A CA 1
ATOM 1886 C C . VAL A 1 244 ? 5.006 2.678 31.265 1.00 89.81 244 VAL A C 1
ATOM 1888 O O . VAL A 1 244 ? 6.161 2.406 30.921 1.00 89.81 244 VAL A O 1
ATOM 1891 N N . SER A 1 245 ? 4.417 2.109 32.311 1.00 94.19 245 SER A N 1
ATOM 1892 C CA . SER A 1 245 ? 5.064 1.027 33.044 1.00 94.19 245 SER A CA 1
ATOM 1893 C C . SER A 1 245 ? 5.097 -0.256 32.196 1.00 94.19 245 SER A C 1
ATOM 1895 O O . SER A 1 245 ? 4.204 -0.532 31.389 1.00 94.19 245 SER A O 1
ATOM 1897 N N . LEU A 1 246 ? 6.115 -1.106 32.382 1.00 92.62 246 LEU A N 1
ATOM 1898 C CA . LEU A 1 246 ? 6.172 -2.416 31.706 1.00 92.62 246 LEU A CA 1
ATOM 1899 C C . LEU A 1 246 ? 4.953 -3.293 32.034 1.00 92.62 246 LEU A C 1
ATOM 1901 O O . LEU A 1 246 ? 4.551 -4.128 31.223 1.00 92.62 246 LEU A O 1
ATOM 1905 N N . GLN A 1 247 ? 4.364 -3.103 33.217 1.00 92.12 247 GLN A N 1
ATOM 1906 C CA . GLN A 1 247 ? 3.167 -3.817 33.639 1.00 92.12 247 GLN A CA 1
ATOM 1907 C C . GLN A 1 247 ? 1.937 -3.370 32.845 1.00 92.12 247 GLN A C 1
ATOM 1909 O O . GLN A 1 247 ? 1.198 -4.225 32.363 1.00 92.12 247 GLN A O 1
ATOM 1914 N N . GLU A 1 248 ? 1.760 -2.068 32.625 1.00 88.88 248 GLU A N 1
ATOM 1915 C CA . GLU A 1 248 ? 0.697 -1.543 31.764 1.00 88.88 248 GLU A CA 1
ATOM 1916 C C . GLU A 1 248 ? 0.873 -1.947 30.307 1.00 88.88 248 GLU A C 1
ATOM 1918 O O . GLU A 1 248 ? -0.098 -2.333 29.658 1.00 88.88 248 GLU A O 1
ATOM 1923 N N . LEU A 1 249 ? 2.108 -1.930 29.796 1.00 87.38 249 LEU A N 1
ATOM 1924 C CA . LEU A 1 249 ? 2.392 -2.412 28.448 1.00 87.38 249 LEU A CA 1
ATOM 1925 C C . LEU A 1 249 ? 2.027 -3.898 28.310 1.00 87.38 249 LEU A C 1
ATOM 1927 O O . LEU A 1 249 ? 1.394 -4.295 27.330 1.00 87.38 249 LEU A O 1
ATOM 1931 N N . ASN A 1 250 ? 2.374 -4.723 29.303 1.00 89.25 250 ASN A N 1
ATOM 1932 C CA . ASN A 1 250 ? 1.998 -6.135 29.321 1.00 89.25 250 ASN A CA 1
ATOM 1933 C C . ASN A 1 250 ? 0.473 -6.310 29.416 1.00 89.25 250 ASN A C 1
ATOM 1935 O O . ASN A 1 250 ? -0.104 -7.080 28.651 1.00 89.25 250 ASN A O 1
ATOM 1939 N N . ASP A 1 251 ? -0.201 -5.557 30.285 1.00 85.56 251 ASP A N 1
ATOM 1940 C CA . ASP A 1 251 ? -1.660 -5.580 30.425 1.00 85.56 251 ASP A CA 1
ATOM 1941 C C . ASP A 1 251 ? -2.386 -5.074 29.169 1.00 85.56 251 ASP A C 1
ATOM 1943 O O . ASP A 1 251 ? -3.480 -5.551 28.857 1.00 85.56 251 ASP A O 1
ATOM 1947 N N . PHE A 1 252 ? -1.774 -4.158 28.416 1.00 82.12 252 PHE A N 1
ATOM 1948 C CA . PHE A 1 252 ? -2.261 -3.687 27.123 1.00 82.12 252 PHE A CA 1
ATOM 1949 C C . PHE A 1 252 ? -2.101 -4.753 26.032 1.00 82.12 252 PHE A C 1
ATOM 1951 O O . PHE A 1 252 ? -3.033 -4.979 25.264 1.00 82.12 252 PHE A O 1
ATOM 1958 N N . ILE A 1 253 ? -0.955 -5.439 25.969 1.00 81.94 253 ILE A N 1
ATOM 1959 C CA . ILE A 1 253 ? -0.630 -6.434 24.931 1.00 81.94 253 ILE A CA 1
ATOM 1960 C C . ILE A 1 253 ? -1.355 -7.769 25.170 1.00 81.94 253 ILE A C 1
ATOM 1962 O O . ILE A 1 253 ? -1.856 -8.398 24.231 1.00 81.94 253 ILE A O 1
ATOM 1966 N N . ARG A 1 254 ? -1.445 -8.213 26.426 1.00 81.81 254 ARG A N 1
ATOM 1967 C CA . ARG A 1 254 ? -1.925 -9.550 26.811 1.00 81.81 254 ARG A CA 1
ATOM 1968 C C . ARG A 1 254 ? -3.325 -9.904 26.282 1.00 81.81 254 ARG A C 1
ATOM 1970 O O . ARG A 1 254 ? -3.492 -11.041 25.836 1.00 81.81 254 ARG A O 1
ATOM 1977 N N . PRO A 1 255 ? -4.328 -9.004 26.254 1.00 75.38 255 PRO A N 1
ATOM 1978 C CA . PRO A 1 255 ? -5.639 -9.293 25.676 1.00 75.38 255 PRO A CA 1
ATOM 1979 C C . PRO A 1 255 ? -5.609 -9.549 24.166 1.00 75.38 255 PRO A C 1
ATOM 1981 O O . PRO A 1 255 ? -6.437 -10.306 23.673 1.00 75.38 255 PRO A O 1
ATOM 1984 N N . TYR A 1 256 ? -4.672 -8.959 23.422 1.00 72.00 256 TYR A N 1
ATOM 1985 C CA . TYR A 1 256 ? -4.600 -9.157 21.971 1.00 72.00 256 TYR A CA 1
ATOM 1986 C C . TYR A 1 256 ? -3.937 -10.486 21.601 1.00 72.00 256 TYR A C 1
ATOM 1988 O O . TYR A 1 256 ? -4.364 -11.129 20.648 1.00 72.00 256 TYR A O 1
ATOM 1996 N N . PHE A 1 257 ? -2.947 -10.932 22.381 1.00 70.50 257 PHE A N 1
ATOM 1997 C CA . PHE A 1 257 ? -2.232 -12.190 22.125 1.00 70.50 257 PHE A CA 1
ATOM 1998 C C . PHE A 1 257 ? -2.867 -13.413 22.799 1.00 70.50 257 PHE A C 1
ATOM 2000 O O . PHE A 1 257 ? -2.857 -14.502 22.235 1.00 70.50 257 PHE A O 1
ATOM 2007 N N . PHE A 1 258 ? -3.444 -13.247 23.992 1.00 67.94 258 PHE A N 1
ATOM 2008 C CA . PHE A 1 258 ? -3.992 -14.351 24.794 1.00 67.94 258 PHE A CA 1
ATOM 2009 C C . PHE A 1 258 ? -5.503 -14.237 25.036 1.00 67.94 258 PHE A C 1
ATOM 2011 O O . PHE A 1 258 ? -6.110 -15.118 25.645 1.00 67.94 258 PHE A O 1
ATOM 2018 N N . GLY A 1 259 ? -6.129 -13.146 24.589 1.00 50.72 259 GLY A N 1
ATOM 2019 C CA . GLY A 1 259 ? -7.507 -12.792 24.914 1.00 50.72 259 GLY A CA 1
ATOM 2020 C C . GLY A 1 259 ? -8.532 -13.117 23.835 1.00 50.72 259 GLY A C 1
ATOM 2021 O O . GLY A 1 259 ? -9.517 -12.388 23.720 1.00 50.72 259 GLY A O 1
ATOM 2022 N N . ILE A 1 260 ? -8.433 -14.276 23.171 1.00 55.50 260 ILE A N 1
ATOM 2023 C CA . ILE A 1 260 ? -9.634 -14.949 22.635 1.00 55.50 260 ILE A CA 1
ATOM 2024 C C . ILE A 1 260 ? -10.446 -15.509 23.824 1.00 55.50 260 ILE A C 1
ATOM 2026 O O . ILE A 1 260 ? -10.567 -16.706 24.058 1.00 55.50 260 ILE A O 1
ATOM 2030 N N . GLY A 1 261 ? -10.915 -14.597 24.677 1.00 51.09 261 GLY A N 1
ATOM 2031 C CA . GLY A 1 261 ? -12.325 -14.338 24.939 1.00 51.09 261 GLY A CA 1
ATOM 2032 C C . GLY A 1 261 ? -13.213 -15.397 25.577 1.00 51.09 261 GLY A C 1
ATOM 2033 O O . GLY A 1 261 ? -14.229 -15.009 26.148 1.00 51.09 261 GLY A O 1
ATOM 2034 N N . PHE A 1 262 ? -12.880 -16.686 25.570 1.00 54.50 262 PHE A N 1
ATOM 2035 C CA . PHE A 1 262 ? -13.742 -17.679 26.213 1.00 54.50 262 PHE A CA 1
ATOM 2036 C C . PHE A 1 262 ? -13.704 -17.546 27.741 1.00 54.50 262 PHE A C 1
ATOM 2038 O O . PHE A 1 262 ? -14.728 -17.685 28.403 1.00 54.50 262 PHE A O 1
ATOM 2045 N N . GLY A 1 263 ? -12.558 -17.188 28.325 1.00 56.81 263 GLY A N 1
ATOM 2046 C CA . GLY A 1 263 ? -12.373 -17.228 29.779 1.00 56.81 263 GLY A CA 1
ATOM 2047 C C . GLY A 1 263 ? -13.131 -16.162 30.583 1.00 56.81 263 GLY A C 1
ATOM 2048 O O . GLY A 1 263 ? -13.509 -16.426 31.724 1.00 56.81 263 GLY A O 1
ATOM 2049 N N . LYS A 1 264 ? -13.355 -14.955 30.042 1.00 65.62 264 LYS A N 1
ATOM 2050 C CA . LYS A 1 264 ? -14.042 -13.883 30.793 1.00 65.62 264 LYS A CA 1
ATOM 2051 C C . LYS A 1 264 ? -15.561 -14.023 30.717 1.00 65.62 264 LYS A C 1
ATOM 2053 O O . LYS A 1 264 ? -16.202 -14.003 31.756 1.00 65.62 264 LYS A O 1
ATOM 2058 N N . ARG A 1 265 ? -16.122 -14.313 29.535 1.00 63.78 265 ARG A N 1
ATOM 2059 C CA . ARG A 1 265 ? -17.558 -14.623 29.412 1.00 63.78 265 ARG A CA 1
ATOM 2060 C C . ARG A 1 265 ? -17.951 -15.893 30.144 1.00 63.78 265 ARG A C 1
ATOM 2062 O O . ARG A 1 265 ? -19.027 -15.926 30.720 1.00 63.78 265 ARG A O 1
ATOM 2069 N N . ARG A 1 266 ? -17.086 -16.912 30.173 1.00 68.94 266 ARG A N 1
ATOM 2070 C CA . ARG A 1 266 ? -17.349 -18.118 30.966 1.00 68.94 266 ARG A CA 1
ATOM 2071 C C . ARG A 1 266 ? -17.345 -17.811 32.462 1.00 68.94 266 ARG A C 1
ATOM 2073 O O . ARG A 1 266 ? -18.222 -18.306 33.153 1.00 68.94 266 ARG A O 1
ATOM 2080 N N . ARG A 1 267 ? -16.446 -16.939 32.938 1.00 75.19 267 ARG A N 1
ATOM 2081 C CA . ARG A 1 267 ? -16.456 -16.457 34.330 1.00 75.19 267 ARG A CA 1
ATOM 2082 C C . ARG A 1 267 ? -17.677 -15.602 34.652 1.00 75.19 267 ARG A C 1
ATOM 2084 O O . ARG A 1 267 ? -18.310 -15.843 35.666 1.00 75.19 267 ARG A O 1
ATOM 2091 N N . ASP A 1 268 ? -18.056 -14.667 33.788 1.00 80.50 268 ASP A N 1
ATOM 2092 C CA . ASP A 1 268 ? -19.228 -13.816 34.019 1.00 80.50 268 ASP A CA 1
ATOM 2093 C C . ASP A 1 268 ? -20.536 -14.625 33.935 1.00 80.50 268 ASP A C 1
ATOM 2095 O O . ASP A 1 268 ? -21.428 -14.428 34.756 1.00 80.50 268 ASP A O 1
ATOM 2099 N N . ALA A 1 269 ? -20.626 -15.604 33.026 1.00 78.25 269 ALA A N 1
ATOM 2100 C CA . ALA A 1 269 ? -21.738 -16.555 32.962 1.00 78.25 269 ALA A CA 1
ATOM 2101 C C . ALA A 1 269 ? -21.771 -17.493 34.180 1.00 78.25 269 ALA A C 1
ATOM 2103 O O . ALA A 1 269 ? -22.843 -17.745 34.721 1.00 78.25 269 ALA A O 1
ATOM 2104 N N . GLN A 1 270 ? -20.615 -17.970 34.658 1.00 83.12 270 GLN A N 1
ATOM 2105 C CA . GLN A 1 270 ? -20.525 -18.748 35.898 1.00 83.12 270 GLN A CA 1
ATOM 2106 C C . GLN A 1 270 ? -20.946 -17.919 37.114 1.00 83.12 270 GLN A C 1
ATOM 2108 O O . GLN A 1 270 ? -21.727 -18.398 37.931 1.00 83.12 270 GLN A O 1
ATOM 2113 N N . ASN A 1 271 ? -20.504 -16.664 37.201 1.00 86.12 271 ASN A N 1
ATOM 2114 C CA . ASN A 1 271 ? -20.857 -15.753 38.286 1.00 86.12 271 ASN A CA 1
ATOM 2115 C C . ASN A 1 271 ? -22.345 -15.374 38.246 1.00 86.12 271 ASN A C 1
ATOM 2117 O O . ASN A 1 271 ? -22.987 -15.305 39.293 1.00 86.12 271 ASN A O 1
ATOM 2121 N N . ALA A 1 272 ? -22.922 -15.169 37.058 1.00 84.00 272 ALA A N 1
ATOM 2122 C CA . ALA A 1 272 ? -24.357 -14.945 36.893 1.00 84.00 272 ALA A CA 1
ATOM 2123 C C . ALA A 1 272 ? -25.168 -16.182 37.308 1.00 84.00 272 ALA A C 1
ATOM 2125 O O . ALA A 1 272 ? -26.137 -16.055 38.054 1.00 84.00 272 ALA A O 1
ATOM 2126 N N . HIS A 1 273 ? -24.729 -17.378 36.902 1.00 82.00 273 HIS A N 1
ATOM 2127 C CA . HIS A 1 273 ? -25.391 -18.627 37.269 1.00 82.00 273 HIS A CA 1
ATOM 2128 C C . HIS A 1 273 ? -25.290 -18.923 38.777 1.00 82.00 273 HIS A C 1
ATOM 2130 O O . HIS A 1 273 ? -26.252 -19.392 39.388 1.00 82.00 273 HIS A O 1
ATOM 2136 N N . GLN A 1 274 ? -24.160 -18.582 39.409 1.00 84.31 274 GLN A N 1
ATOM 2137 C CA . GLN A 1 274 ? -24.009 -18.632 40.866 1.00 84.31 274 GLN A CA 1
ATOM 2138 C C . GLN A 1 274 ? -24.949 -17.643 41.561 1.00 84.31 274 GLN A C 1
ATOM 2140 O O . GLN A 1 274 ? -25.669 -18.043 42.470 1.00 84.31 274 GLN A O 1
ATOM 2145 N N . ARG A 1 275 ? -25.037 -16.387 41.105 1.00 80.25 275 ARG A N 1
ATOM 2146 C CA . ARG A 1 275 ? -25.969 -15.400 41.684 1.00 80.25 275 ARG A CA 1
ATOM 2147 C C . ARG A 1 275 ? -27.427 -15.854 41.610 1.00 80.25 275 ARG A C 1
ATOM 2149 O O . ARG A 1 275 ? -28.140 -15.701 42.594 1.00 80.25 275 ARG A O 1
ATOM 2156 N N . THR A 1 276 ? -27.858 -16.475 40.509 1.00 77.56 276 THR A N 1
ATOM 2157 C CA . THR A 1 276 ? -29.218 -17.038 40.415 1.00 77.56 276 THR A CA 1
ATOM 2158 C C . THR A 1 276 ? -29.453 -18.222 41.354 1.00 77.56 276 THR A C 1
ATOM 2160 O O . THR A 1 276 ? -30.564 -18.373 41.846 1.00 77.56 276 THR A O 1
ATOM 2163 N N . ARG A 1 277 ? -28.432 -19.041 41.654 1.00 73.62 277 ARG A N 1
ATOM 2164 C CA . ARG A 1 277 ? -28.569 -20.138 42.631 1.00 73.62 277 ARG A CA 1
ATOM 2165 C C . ARG A 1 277 ? -28.663 -19.641 44.072 1.00 73.62 277 ARG A C 1
ATOM 2167 O O . ARG A 1 277 ? -29.388 -20.237 44.854 1.00 73.62 277 ARG A O 1
ATOM 2174 N N . TYR A 1 278 ? -27.958 -18.566 44.416 1.00 67.25 278 TYR A N 1
ATOM 2175 C CA . TYR A 1 278 ? -27.974 -18.018 45.778 1.00 67.25 278 TYR A CA 1
ATOM 2176 C C . TYR A 1 278 ? -29.116 -17.025 46.035 1.00 67.25 278 TYR A C 1
ATOM 2178 O O . TYR A 1 278 ? -29.457 -16.791 47.187 1.00 67.25 278 TYR A O 1
ATOM 2186 N N . ALA A 1 279 ? -29.742 -16.475 44.990 1.00 64.81 279 ALA A N 1
ATOM 2187 C CA . ALA A 1 279 ? -30.946 -15.650 45.128 1.00 64.81 279 ALA A CA 1
ATOM 2188 C C . ALA A 1 279 ? -32.215 -16.470 45.446 1.00 64.81 279 ALA A C 1
ATOM 2190 O O . ALA A 1 279 ? -33.206 -15.903 45.891 1.00 64.81 279 ALA A O 1
ATOM 2191 N N . GLY A 1 280 ? -32.186 -17.795 45.257 1.00 57.50 280 GLY A N 1
ATOM 2192 C CA . GLY A 1 280 ? -33.251 -18.722 45.656 1.00 57.50 280 GLY A CA 1
ATOM 2193 C C . GLY A 1 280 ? -33.122 -19.203 47.103 1.00 57.50 280 GLY A C 1
ATOM 2194 O O . GLY A 1 280 ? -33.209 -20.404 47.350 1.00 57.50 280 GLY A O 1
ATOM 2195 N N . GLY A 1 281 ? -32.845 -18.297 48.045 1.00 57.59 281 GLY A N 1
ATOM 2196 C CA . GLY A 1 281 ? -32.879 -18.618 49.472 1.00 57.59 281 GLY A CA 1
ATOM 2197 C C . GLY A 1 281 ? -34.293 -19.030 49.926 1.00 57.59 281 GLY A C 1
ATOM 2198 O O . GLY A 1 281 ? -35.269 -18.572 49.327 1.00 57.59 281 GLY A O 1
ATOM 2199 N N . PRO A 1 282 ? -34.420 -19.879 50.965 1.00 58.31 282 PRO A N 1
ATOM 2200 C CA . PRO A 1 282 ? -35.697 -20.430 51.442 1.00 58.31 282 PRO A CA 1
ATOM 2201 C C . PRO A 1 282 ? -36.759 -19.372 51.798 1.00 58.31 282 PRO A C 1
ATOM 2203 O O . PRO A 1 282 ? -37.947 -19.663 51.709 1.00 58.31 282 PRO A O 1
ATOM 2206 N N . ASP A 1 283 ? -36.360 -18.129 52.066 1.00 56.19 283 ASP A N 1
ATOM 2207 C CA . ASP A 1 283 ? -37.277 -17.033 52.409 1.00 56.19 283 ASP A CA 1
ATOM 2208 C C . ASP A 1 283 ? -38.096 -16.500 51.212 1.00 56.19 283 ASP A C 1
ATOM 2210 O O . ASP A 1 283 ? -39.097 -15.808 51.393 1.00 56.19 283 ASP A O 1
ATOM 2214 N N . ALA A 1 284 ? -37.721 -16.829 49.968 1.00 53.97 284 ALA A N 1
ATOM 2215 C CA . ALA A 1 284 ? -38.497 -16.443 48.783 1.00 53.97 284 ALA A CA 1
ATOM 2216 C C . ALA A 1 284 ? -39.740 -17.331 48.557 1.00 53.97 284 ALA A C 1
ATOM 2218 O O . ALA A 1 284 ? -40.642 -16.941 47.813 1.00 53.97 284 ALA A O 1
ATOM 2219 N N . ALA A 1 285 ? -39.807 -18.506 49.196 1.00 53.56 285 ALA A N 1
ATOM 2220 C CA . ALA A 1 285 ? -40.971 -19.388 49.124 1.00 53.56 285 ALA A CA 1
ATOM 2221 C C . ALA A 1 285 ? -42.141 -18.885 49.996 1.00 53.56 285 ALA A C 1
ATOM 2223 O O . ALA A 1 285 ? -43.300 -19.059 49.616 1.00 53.56 285 ALA A O 1
ATOM 2224 N N . ASP A 1 286 ? -41.856 -18.180 51.095 1.00 54.28 286 ASP A N 1
ATOM 2225 C CA . ASP A 1 286 ? -42.887 -17.699 52.028 1.00 54.28 286 ASP A CA 1
ATOM 2226 C C . ASP A 1 286 ? -43.594 -16.415 51.553 1.00 54.28 286 ASP A C 1
ATOM 2228 O O . ASP A 1 286 ? -44.757 -16.169 51.891 1.00 54.28 286 AS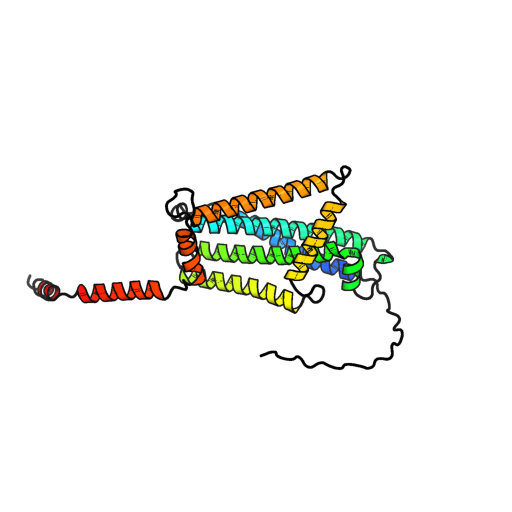P A O 1
ATOM 2232 N N . ALA A 1 287 ? -42.953 -15.623 50.688 1.00 54.25 287 ALA A N 1
ATOM 2233 C CA . ALA A 1 287 ? -43.540 -14.397 50.138 1.00 54.25 287 ALA A CA 1
ATOM 2234 C C . ALA A 1 287 ? -44.599 -14.648 49.041 1.00 54.25 287 ALA A C 1
ATOM 2236 O O . ALA A 1 287 ? -45.423 -13.778 48.764 1.00 54.25 287 ALA A O 1
ATOM 2237 N N . LEU A 1 288 ? -44.615 -15.834 48.421 1.00 52.31 288 LEU A N 1
ATOM 2238 C CA . LEU A 1 288 ? -45.587 -16.191 47.376 1.00 52.31 288 LEU A CA 1
ATOM 2239 C C . LEU A 1 288 ? -46.876 -16.823 47.927 1.00 52.31 288 LEU A C 1
ATOM 2241 O O . LEU A 1 288 ? -47.880 -16.856 47.218 1.00 52.31 288 LEU A O 1
ATOM 2245 N N . PHE A 1 289 ? -46.894 -17.257 49.192 1.00 53.59 289 PHE A N 1
ATOM 2246 C CA . PHE A 1 289 ? -48.085 -17.839 49.828 1.00 53.59 289 PHE A CA 1
ATOM 2247 C C . PHE A 1 289 ? -48.990 -16.821 50.542 1.00 53.59 289 PHE A C 1
ATOM 2249 O O . PHE A 1 289 ? -50.123 -17.146 50.894 1.00 53.59 289 PHE A O 1
ATOM 2256 N N . THR A 1 290 ? -48.541 -15.577 50.725 1.00 56.47 290 THR A N 1
ATOM 2257 C CA . THR A 1 290 ? -49.304 -14.524 51.423 1.00 56.47 290 THR A CA 1
ATOM 2258 C C . THR A 1 290 ? -50.080 -13.580 50.496 1.00 56.47 290 THR A C 1
ATOM 2260 O O . THR A 1 290 ? -50.931 -12.837 50.976 1.00 56.47 290 THR A O 1
ATOM 2263 N N . ALA A 1 291 ? -49.883 -13.644 49.175 1.00 51.38 291 ALA A N 1
ATOM 2264 C CA . ALA A 1 291 ? -50.547 -12.753 48.212 1.00 51.38 291 ALA A CA 1
ATOM 2265 C C . ALA A 1 291 ? -51.876 -13.292 47.624 1.00 51.38 291 ALA A C 1
ATOM 2267 O O . ALA A 1 291 ? -52.452 -12.663 46.742 1.00 51.38 291 ALA A O 1
ATOM 2268 N N . GLY A 1 292 ? -52.374 -14.445 48.092 1.00 47.69 292 GLY A N 1
ATOM 2269 C CA . GLY A 1 292 ? -53.566 -15.124 47.551 1.00 47.69 292 GLY A CA 1
ATOM 2270 C C . GLY A 1 292 ? -54.851 -15.018 48.385 1.00 47.69 292 GLY A C 1
ATOM 2271 O O . GLY A 1 292 ? -55.745 -15.842 48.209 1.00 47.69 292 GLY A O 1
ATOM 2272 N N . ARG A 1 293 ? -54.952 -14.070 49.325 1.00 49.31 293 ARG A N 1
ATOM 2273 C CA . ARG A 1 293 ? -56.175 -13.835 50.117 1.00 49.31 293 ARG A CA 1
ATOM 2274 C C . ARG A 1 293 ? -56.575 -12.361 50.099 1.00 49.31 293 ARG A C 1
ATOM 2276 O O . ARG A 1 293 ? -56.348 -11.671 51.088 1.00 49.31 293 ARG A O 1
ATOM 2283 N N . VAL A 1 294 ? -57.180 -11.911 49.002 1.00 50.47 294 VAL A N 1
ATOM 2284 C CA . VAL A 1 294 ? -58.180 -10.827 48.980 1.00 50.47 294 VAL A CA 1
ATOM 2285 C C . VAL A 1 294 ? -59.191 -11.151 47.892 1.00 50.47 294 VAL A C 1
ATOM 2287 O O . VAL A 1 294 ? -58.736 -11.489 46.778 1.00 50.47 294 VAL A O 1
#

InterPro domains:
  IPR002048 EF-hand domain [PS50222] (237-259)
  IPR018247 EF-Hand 1, calcium-binding site [PS00018] (237-249)

Sequence (294 aa):
MVVALPTLSFWGAERAATDFVLNDFSVAGATFFNNMRTPAALLAAAAVKDAFAFSMVAEDVRGKRGWKVLRYGYVLLMICTFCLEISCIFIATNVGVQLSQGGDRMRAISMVALLTREFEYEYVAVRFQFVTGLLAFVCAFALRVRYTLRKLHELSLAMMLIVLACASEMVVYTNARTISYGGYDALAARWFKLHWRMIISEATPSKPIALATALMLAASVFYLLGAFYALLVANADKDQDGAVSLQELNDFIRPYFFGIGFGKRRRDAQNAHQRTRYAGGPDAADALFTAGRV

pLDDT: mean 86.77, std 15.74, range [33.72, 98.62]